Protein AF-A0A831ZYY9-F1 (afdb_monomer_lite)

Foldseek 3Di:
DDPLQVVCCVQLVEGAAPVVVVCQVVCLVQADLALAVDPGLQRFFHHSNNFRVVQVVLCVVPVPPDSQKTFGGWLAWDADPVVRDIWTKTWIARRPQRWIWIAIPVGDIDTDGRHVVLVSLQSNLLSLDVVQDLWKKFKWKDLDPQLVVVLVVVVVVCCVVVQWPWQAKWKWAQALLRAIDTDQPDDDPPPSCNNHPVVVLLVVLLVPPPVNVVVRDDPDDPPPPDDDPQCVVVSDHSSSSVSSSVLADHSMMMMITIIHPHPLVVVLQVLLVRATAGSHISDRPVSNVSNRVSRDDPPDDVVD

Sequence (304 aa):
MSEFAKRFQQVLGVRISPCYDALLTHHNEQLSADPLAEPGWIPGVGNADFAIGTTQTFREMFPQFSRHWLIIGMEGKRTIEKINEQIDIYVALDVRDESIHLVDSLGKAWKEADHFRDWLAHKLARALWERTHDSHLFVIGDKTEAVIRTLREQLVAWHRQEVVDIEGMLILHRDDQGRLSLQHAQYSGLKETAVGSIAGLLVGSLLFHPVLGAALGTVTGAAAAGRRFSLSHVGIDDEFVKQLACAVLPGMWALVVVLRHAKVKDMVETLRKIGGTVLVTSLSKRGEERLRAALASPGSDPRG

Secondary structure (DSSP, 8-state):
--HHHHHHHHHHS-PPPHHHHHHHHHHGGGSBSSTTTS--SSTTBB-HHHHHHHHHHHHHH-TTS-TTEEEEEEEEEEEETTTTEEEEEEEEEETTT--EEEEETTS-EEEEES-HHHHHHHHHHHHHHHHH-SSEEEEEEES-HHHHHHHHHHHHHHHHTTSSEEEEEEEEEE-TT--EEEE----SSS-TT-S-HHHHHHHHHHHH-HHHHHHTT----TT-TT----GGGGT--HHHHHHHHHHS-TTEEEEEEEEES--HHHHHHHHTTT--EEEEE-S-HHHHHHHHHHH--TT--TT-

InterPro domains:
  IPR009200 Protein of unknown function DUF1269, membrane associated [PF06897] (195-295)

Structure (mmCIF, N/CA/C/O backbone):
data_AF-A0A831ZYY9-F1
#
_entry.id   AF-A0A831ZYY9-F1
#
loop_
_atom_site.group_PDB
_atom_site.id
_atom_site.type_symbol
_atom_site.label_atom_id
_atom_site.label_alt_id
_atom_site.label_comp_id
_atom_site.label_asym_id
_atom_site.label_entity_id
_atom_site.label_seq_id
_atom_site.pdbx_PDB_ins_code
_atom_site.Cartn_x
_atom_site.Cartn_y
_atom_site.Cartn_z
_atom_site.occupancy
_atom_site.B_iso_or_equiv
_atom_site.auth_seq_id
_atom_site.auth_comp_id
_atom_site.auth_asym_id
_atom_site.auth_atom_id
_atom_site.pdbx_PDB_model_num
ATOM 1 N N . MET A 1 1 ? 3.214 9.732 -28.201 1.00 61.41 1 MET A N 1
ATOM 2 C CA . MET A 1 1 ? 4.135 9.077 -27.248 1.00 61.41 1 MET A CA 1
ATOM 3 C C . MET A 1 1 ? 4.928 10.166 -26.558 1.00 61.41 1 MET A C 1
ATOM 5 O O . MET A 1 1 ? 5.501 10.990 -27.274 1.00 61.41 1 MET A O 1
ATOM 9 N N . SER A 1 2 ? 4.899 10.194 -25.226 1.00 81.69 2 SER A N 1
ATOM 10 C CA . SER A 1 2 ? 5.680 11.118 -24.396 1.00 81.69 2 SER A CA 1
ATOM 11 C C . SER A 1 2 ? 7.192 10.937 -24.616 1.00 81.69 2 SER A C 1
ATOM 13 O O . SER A 1 2 ? 7.632 10.000 -25.294 1.00 81.69 2 SER A O 1
ATOM 15 N N . GLU A 1 3 ? 7.999 11.828 -24.041 1.00 92.88 3 GLU A N 1
ATOM 16 C CA . GLU A 1 3 ? 9.456 11.666 -24.013 1.00 92.88 3 GLU A CA 1
ATOM 17 C C . GLU A 1 3 ? 9.868 10.393 -23.255 1.00 92.88 3 GLU A C 1
ATOM 19 O O . GLU A 1 3 ? 10.656 9.598 -23.771 1.00 92.88 3 GLU A O 1
ATOM 24 N N . PHE A 1 4 ? 9.261 10.133 -22.093 1.00 90.19 4 PHE A N 1
ATOM 25 C CA . PHE A 1 4 ? 9.542 8.942 -21.293 1.00 90.19 4 PHE A CA 1
ATOM 26 C C . PHE A 1 4 ? 9.196 7.654 -22.043 1.00 90.19 4 PHE A C 1
ATOM 28 O O . PHE A 1 4 ? 10.033 6.758 -22.136 1.00 90.19 4 PHE A O 1
ATOM 35 N N . ALA A 1 5 ? 8.028 7.573 -22.683 1.00 89.19 5 ALA A N 1
ATOM 36 C CA . ALA A 1 5 ? 7.647 6.402 -23.469 1.00 89.19 5 ALA A CA 1
ATOM 37 C C . ALA A 1 5 ? 8.636 6.117 -24.612 1.00 89.19 5 ALA A C 1
ATOM 39 O O . ALA A 1 5 ? 8.936 4.956 -24.897 1.00 89.19 5 ALA A O 1
ATOM 40 N N . LYS A 1 6 ? 9.179 7.162 -25.256 1.00 96.19 6 LYS A N 1
ATOM 41 C CA . LYS A 1 6 ? 10.245 7.008 -26.261 1.00 96.19 6 LYS A CA 1
ATOM 42 C C . LYS A 1 6 ? 11.533 6.497 -25.623 1.00 96.19 6 LYS A C 1
ATOM 44 O O . LYS A 1 6 ? 12.120 5.554 -26.146 1.00 96.19 6 LYS A O 1
ATOM 49 N N . ARG A 1 7 ? 11.939 7.072 -24.489 1.00 96.62 7 ARG A N 1
ATOM 50 C CA . ARG A 1 7 ? 13.163 6.698 -23.774 1.00 96.62 7 ARG A CA 1
ATOM 51 C C . ARG A 1 7 ? 13.136 5.239 -23.308 1.00 96.62 7 ARG A C 1
ATOM 53 O O . ARG A 1 7 ? 14.073 4.499 -23.593 1.00 96.62 7 ARG A O 1
ATOM 60 N N . PHE A 1 8 ? 12.049 4.784 -22.684 1.00 96.50 8 PHE A N 1
ATOM 61 C CA . PHE A 1 8 ? 11.883 3.380 -22.278 1.00 96.50 8 PHE A CA 1
ATOM 62 C C . PHE A 1 8 ? 11.897 2.426 -23.481 1.00 96.50 8 PHE A C 1
ATOM 64 O O . PHE A 1 8 ? 12.545 1.378 -23.437 1.00 96.50 8 PHE A O 1
ATOM 71 N N . GLN A 1 9 ? 11.254 2.803 -24.590 1.00 95.44 9 GLN A N 1
ATOM 72 C CA . GLN A 1 9 ? 11.267 1.998 -25.810 1.00 95.44 9 GLN A CA 1
ATOM 73 C C . GLN A 1 9 ? 12.666 1.910 -26.436 1.00 95.44 9 GLN A C 1
ATOM 75 O O . GLN A 1 9 ? 13.029 0.850 -26.943 1.00 95.44 9 GLN A O 1
ATOM 80 N N . GLN A 1 10 ? 13.434 3.001 -26.418 1.00 96.50 10 GLN A N 1
ATOM 81 C CA . GLN A 1 10 ? 14.787 3.059 -26.977 1.00 96.50 10 GLN A CA 1
ATOM 82 C C . GLN A 1 10 ? 15.803 2.298 -26.124 1.00 96.50 10 GLN A C 1
ATOM 84 O O . GLN A 1 10 ? 16.619 1.565 -26.672 1.00 96.50 10 GLN A O 1
ATOM 89 N N . VAL A 1 11 ? 15.750 2.459 -24.799 1.00 96.44 11 VAL A N 1
ATOM 90 C CA . VAL A 1 11 ? 16.761 1.900 -23.888 1.00 96.44 11 VAL A CA 1
ATOM 91 C C . VAL A 1 11 ? 16.429 0.468 -23.476 1.00 96.44 11 VAL A C 1
ATOM 93 O O . VAL A 1 11 ? 17.300 -0.396 -23.478 1.00 96.44 11 VAL A O 1
ATOM 96 N N . LEU A 1 12 ? 15.168 0.193 -23.133 1.00 95.62 12 LEU A N 1
ATOM 97 C CA . LEU A 1 12 ? 14.750 -1.104 -22.593 1.00 95.62 12 LEU A CA 1
ATOM 98 C C . LEU A 1 12 ? 14.007 -1.980 -23.602 1.00 95.62 12 LEU A C 1
ATOM 100 O O . LEU A 1 12 ? 13.724 -3.140 -23.291 1.00 95.62 12 LEU A O 1
ATOM 104 N N . GLY A 1 13 ? 13.644 -1.442 -24.769 1.00 94.94 13 GLY A N 1
ATOM 105 C CA . GLY A 1 13 ? 12.826 -2.148 -25.755 1.00 94.94 13 GLY A CA 1
ATOM 106 C C . GLY A 1 13 ? 11.361 -2.325 -25.339 1.00 94.94 13 GLY A C 1
ATOM 107 O O . GLY A 1 13 ? 10.654 -3.114 -25.962 1.00 94.94 13 GLY A O 1
ATOM 108 N N . VAL A 1 14 ? 10.897 -1.620 -24.301 1.00 93.31 14 VAL A N 1
ATOM 109 C CA . VAL A 1 14 ? 9.572 -1.813 -23.689 1.00 93.31 14 VAL A CA 1
ATOM 110 C C . VAL A 1 14 ? 8.682 -0.594 -23.901 1.00 93.31 14 VAL A C 1
ATOM 112 O O . VAL A 1 14 ? 9.117 0.543 -23.728 1.00 93.31 14 VAL A O 1
ATOM 115 N N . ARG A 1 15 ? 7.404 -0.837 -24.214 1.00 92.69 15 ARG A N 1
ATOM 116 C CA . ARG A 1 15 ? 6.354 0.185 -24.135 1.00 92.69 15 ARG A CA 1
ATOM 117 C C . ARG A 1 15 ? 5.788 0.209 -22.725 1.00 92.69 15 ARG A C 1
ATOM 119 O O . ARG A 1 15 ? 5.248 -0.794 -22.272 1.00 92.69 15 ARG A O 1
ATOM 126 N N . ILE A 1 16 ? 5.923 1.345 -22.055 1.00 87.69 16 ILE A N 1
ATOM 127 C CA . ILE A 1 16 ? 5.304 1.579 -20.749 1.00 87.69 16 ILE A CA 1
ATOM 128 C C . ILE A 1 16 ? 3.791 1.749 -20.883 1.00 87.69 16 ILE A C 1
ATOM 130 O O . ILE A 1 16 ? 3.297 2.168 -21.935 1.00 87.69 16 ILE A O 1
ATOM 134 N N . SER A 1 17 ? 3.061 1.418 -19.819 1.00 79.69 17 SER A N 1
ATOM 135 C CA . SER A 1 17 ? 1.611 1.584 -19.789 1.00 79.69 17 SER A CA 1
ATOM 136 C C . SER A 1 17 ? 1.218 3.069 -19.762 1.00 79.69 17 SER A C 1
ATOM 138 O O . SER A 1 17 ? 1.997 3.900 -19.283 1.00 79.69 17 SER A O 1
ATOM 140 N N . PRO A 1 18 ? 0.009 3.436 -20.230 1.00 75.06 18 PRO A N 1
ATOM 141 C CA . PRO A 1 18 ? -0.458 4.821 -20.179 1.00 75.06 18 PRO A CA 1
ATOM 142 C C . PRO A 1 18 ? -0.482 5.408 -18.761 1.00 75.06 18 PRO A C 1
ATOM 144 O O . PRO A 1 18 ? -0.163 6.581 -18.586 1.00 75.06 18 PRO A O 1
ATOM 147 N N . CYS A 1 19 ? -0.828 4.610 -17.743 1.00 67.75 19 CYS A N 1
ATOM 148 C CA . CYS A 1 19 ? -0.852 5.071 -16.354 1.00 67.75 19 CYS A CA 1
ATOM 149 C C . CYS A 1 19 ? 0.554 5.353 -15.815 1.00 67.75 19 CYS A C 1
ATOM 151 O O . CYS A 1 19 ? 0.759 6.376 -15.161 1.00 67.75 19 CYS A O 1
ATOM 153 N N . TYR A 1 20 ? 1.530 4.491 -16.107 1.00 80.56 20 TYR A N 1
ATOM 154 C CA . TYR A 1 20 ? 2.911 4.724 -15.687 1.00 80.56 20 TYR A CA 1
ATOM 155 C C . TYR A 1 20 ? 3.558 5.883 -16.459 1.00 80.56 20 TYR A C 1
ATOM 157 O O . TYR A 1 20 ? 4.251 6.710 -15.870 1.00 80.56 20 TYR A O 1
ATOM 165 N N . ASP A 1 21 ? 3.255 6.013 -17.754 1.00 78.12 21 ASP A N 1
ATOM 166 C CA . ASP A 1 21 ? 3.681 7.156 -18.568 1.00 78.12 21 ASP A CA 1
ATOM 167 C C . ASP A 1 21 ? 3.138 8.487 -18.030 1.00 78.12 21 ASP A C 1
ATOM 169 O O . ASP A 1 21 ? 3.872 9.472 -17.930 1.00 78.12 21 ASP A O 1
ATOM 173 N N . ALA A 1 22 ? 1.863 8.514 -17.632 1.00 65.06 22 ALA A N 1
ATOM 174 C CA . ALA A 1 22 ? 1.246 9.692 -17.035 1.00 65.06 22 ALA A CA 1
ATOM 175 C C . ALA A 1 22 ? 1.913 10.075 -15.704 1.00 65.06 22 ALA A C 1
ATOM 177 O O . ALA A 1 22 ? 2.202 11.254 -15.495 1.00 65.06 22 ALA A O 1
ATOM 178 N N . LEU A 1 23 ? 2.211 9.098 -14.834 1.00 73.81 23 LEU A N 1
ATOM 179 C CA . LEU A 1 23 ? 2.932 9.345 -13.581 1.00 73.81 23 LEU A CA 1
ATOM 180 C C . LEU A 1 23 ? 4.278 10.030 -13.845 1.00 73.81 23 LEU A C 1
ATOM 182 O O . LEU A 1 23 ? 4.555 11.078 -13.266 1.00 73.81 23 LEU A O 1
ATOM 186 N N . LEU A 1 24 ? 5.096 9.471 -14.739 1.00 76.69 24 LEU A N 1
ATOM 187 C CA . LEU A 1 24 ? 6.407 10.038 -15.058 1.00 76.69 24 LEU A CA 1
ATOM 188 C C . LEU A 1 24 ? 6.279 11.417 -15.714 1.00 76.69 24 LEU A C 1
ATOM 190 O O . LEU A 1 24 ? 6.927 12.367 -15.287 1.00 76.69 24 LEU A O 1
ATOM 194 N N . THR A 1 25 ? 5.390 11.562 -16.696 1.00 72.25 25 THR A N 1
ATOM 195 C CA . THR A 1 25 ? 5.193 12.829 -17.416 1.00 72.25 25 THR A CA 1
ATOM 196 C C . THR A 1 25 ? 4.844 13.986 -16.479 1.00 72.25 25 THR A C 1
ATOM 198 O O . THR A 1 25 ? 5.293 15.107 -16.707 1.00 72.25 25 THR A O 1
ATOM 201 N N . HIS A 1 26 ? 4.067 13.732 -15.425 1.00 66.06 26 HIS A N 1
ATOM 202 C CA . HIS A 1 26 ? 3.626 14.783 -14.510 1.00 66.06 26 HIS A CA 1
ATOM 203 C C . HIS A 1 26 ? 4.486 14.931 -13.251 1.00 66.06 26 HIS A C 1
ATOM 205 O O . HIS A 1 26 ? 4.498 16.013 -12.666 1.00 66.06 26 HIS A O 1
ATOM 211 N N . HIS A 1 27 ? 5.192 13.878 -12.828 1.00 72.44 27 HIS A N 1
ATOM 212 C CA . HIS A 1 27 ? 5.783 13.827 -11.487 1.00 72.44 27 HIS A CA 1
ATOM 213 C C . HIS A 1 27 ? 7.221 13.307 -11.428 1.00 72.44 27 HIS A C 1
ATOM 215 O O . HIS A 1 27 ? 7.759 13.198 -10.332 1.00 72.44 27 HIS A O 1
ATOM 221 N N . ASN A 1 28 ? 7.879 13.019 -12.556 1.00 79.62 28 ASN A N 1
ATOM 222 C CA . ASN A 1 28 ? 9.233 12.450 -12.560 1.00 79.62 28 ASN A CA 1
ATOM 223 C C . ASN A 1 28 ? 10.251 13.241 -11.718 1.00 79.62 28 ASN A C 1
ATOM 225 O O . ASN A 1 28 ? 11.030 12.632 -10.996 1.00 79.62 28 ASN A O 1
ATOM 229 N N . GLU A 1 29 ? 10.227 14.576 -11.771 1.00 77.31 29 GLU A N 1
ATOM 230 C CA . GLU A 1 29 ? 11.138 15.441 -10.994 1.00 77.31 29 GLU A CA 1
ATOM 231 C C . GLU A 1 29 ? 10.893 15.387 -9.479 1.00 77.31 29 GLU A C 1
ATOM 233 O O . GLU A 1 29 ? 11.762 15.740 -8.690 1.00 77.31 29 GLU A O 1
ATOM 238 N N . GLN A 1 30 ? 9.701 14.954 -9.068 1.00 73.62 30 GLN A N 1
ATOM 239 C CA . GLN A 1 30 ? 9.310 14.806 -7.668 1.00 73.62 30 GLN A CA 1
ATOM 240 C C . GLN A 1 30 ? 9.576 13.383 -7.155 1.00 73.62 30 GLN A C 1
ATOM 242 O O . GLN A 1 30 ? 9.431 13.126 -5.962 1.00 73.62 30 GLN A O 1
ATOM 247 N N . LEU A 1 31 ? 9.933 12.446 -8.038 1.00 75.69 31 LEU A N 1
ATOM 248 C CA . LEU A 1 31 ? 10.306 11.077 -7.693 1.00 75.69 31 LEU A CA 1
ATOM 249 C C . LEU A 1 31 ? 11.823 10.974 -7.506 1.00 75.69 31 LEU A C 1
ATOM 251 O O . LEU A 1 31 ? 12.594 11.733 -8.090 1.00 75.69 31 LEU A O 1
ATOM 255 N N . SER A 1 32 ? 12.255 10.013 -6.693 1.00 81.88 32 SER A N 1
ATOM 256 C CA . SER A 1 32 ? 13.666 9.886 -6.326 1.00 81.88 32 SER A CA 1
ATOM 257 C C . SER A 1 32 ? 14.458 9.041 -7.323 1.00 81.88 32 SER A C 1
ATOM 259 O O . SER A 1 32 ? 13.951 8.050 -7.850 1.00 81.88 32 SER A O 1
ATOM 261 N N . ALA A 1 33 ? 15.718 9.410 -7.555 1.00 88.38 33 ALA A N 1
ATOM 262 C CA . ALA A 1 33 ? 16.685 8.561 -8.253 1.00 88.38 33 ALA A CA 1
ATOM 263 C C . ALA A 1 33 ? 17.255 7.456 -7.340 1.00 88.38 33 ALA A C 1
ATOM 265 O O . ALA A 1 33 ? 17.736 6.442 -7.839 1.00 88.38 33 ALA A O 1
ATOM 266 N N . ASP A 1 34 ? 17.160 7.629 -6.017 1.00 83.69 34 ASP A N 1
ATOM 267 C CA . ASP A 1 34 ? 17.486 6.626 -5.000 1.00 83.69 34 ASP A CA 1
ATOM 268 C C . ASP A 1 34 ? 16.385 6.594 -3.921 1.00 83.69 34 ASP A C 1
ATOM 270 O O . ASP A 1 34 ? 16.512 7.219 -2.8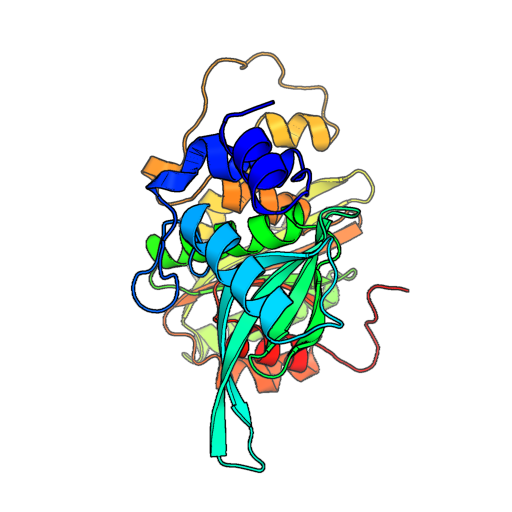63 1.00 83.69 34 ASP A O 1
ATOM 274 N N . PRO A 1 35 ? 15.273 5.875 -4.170 1.00 77.12 35 PRO A N 1
ATOM 275 C CA . PRO A 1 35 ? 14.134 5.831 -3.252 1.00 77.12 35 PRO A CA 1
ATOM 276 C C . PRO A 1 35 ? 14.414 5.278 -1.847 1.00 77.12 35 PRO A C 1
ATOM 278 O O . PRO A 1 35 ? 13.529 5.375 -0.996 1.00 77.12 35 PRO A O 1
ATOM 281 N N . LEU A 1 36 ? 15.579 4.661 -1.598 1.00 71.25 36 LEU A N 1
ATOM 282 C CA . LEU A 1 36 ? 15.957 4.160 -0.271 1.00 71.25 36 LEU A CA 1
ATOM 283 C C . LEU A 1 36 ? 16.694 5.218 0.550 1.00 71.25 36 LEU A C 1
ATOM 285 O O . LEU A 1 36 ? 16.459 5.307 1.755 1.00 71.25 36 LEU A O 1
ATOM 289 N N . ALA A 1 37 ? 17.596 5.978 -0.075 1.00 71.56 37 ALA A N 1
ATOM 290 C CA . ALA A 1 37 ? 18.356 7.021 0.609 1.00 71.56 37 ALA A CA 1
ATOM 291 C C . ALA A 1 37 ? 17.584 8.345 0.679 1.00 71.56 37 ALA A C 1
ATOM 293 O O . ALA A 1 37 ? 17.622 9.036 1.698 1.00 71.56 37 ALA A O 1
ATOM 294 N N . GLU A 1 38 ? 16.857 8.678 -0.387 1.00 72.00 38 GLU A N 1
ATOM 295 C CA . GLU A 1 38 ? 16.175 9.955 -0.558 1.00 72.00 38 GLU A CA 1
ATOM 296 C C . GLU A 1 38 ? 14.695 9.705 -0.885 1.00 72.00 38 GLU A C 1
ATOM 298 O O . GLU A 1 38 ? 14.368 9.269 -1.991 1.00 72.00 38 GLU A O 1
ATOM 303 N N . PRO A 1 39 ? 13.761 9.941 0.052 1.00 64.50 39 PRO A N 1
ATOM 304 C CA . PRO A 1 39 ? 12.349 9.705 -0.212 1.00 64.50 39 PRO A CA 1
ATOM 305 C C . PRO A 1 39 ? 11.806 10.730 -1.219 1.00 64.50 39 PRO A C 1
ATOM 307 O O . PRO A 1 39 ? 11.858 11.937 -0.988 1.00 64.50 39 PRO A O 1
ATOM 310 N N . GLY A 1 40 ? 11.258 10.238 -2.334 1.00 62.59 40 GLY A N 1
ATOM 311 C CA . GLY A 1 40 ? 10.507 11.050 -3.296 1.00 62.59 40 GLY A CA 1
ATOM 312 C C . GLY A 1 40 ? 9.083 11.361 -2.820 1.00 62.59 40 GLY A C 1
ATOM 313 O O . GLY A 1 40 ? 8.644 10.894 -1.770 1.00 62.59 40 GLY A O 1
ATOM 314 N N . TRP A 1 41 ? 8.326 12.112 -3.626 1.00 55.16 41 TRP A N 1
ATOM 315 C CA . TRP A 1 41 ? 6.926 12.471 -3.359 1.00 55.16 41 TRP A CA 1
ATOM 316 C C . TRP A 1 41 ? 6.046 11.254 -3.066 1.00 55.16 41 TRP A C 1
ATOM 318 O O . TRP A 1 41 ? 5.193 11.313 -2.181 1.00 55.16 41 TRP A O 1
ATOM 328 N N . ILE A 1 42 ? 6.297 10.148 -3.769 1.00 65.06 42 ILE A N 1
ATOM 329 C CA . ILE A 1 42 ? 5.720 8.843 -3.460 1.00 65.06 42 ILE A CA 1
ATOM 330 C C . ILE A 1 42 ? 6.837 7.986 -2.852 1.00 65.06 42 ILE A C 1
ATOM 332 O O . ILE A 1 42 ? 7.736 7.561 -3.585 1.00 65.06 42 ILE A O 1
ATOM 336 N N . PRO A 1 43 ? 6.817 7.730 -1.532 1.00 68.31 43 PRO A N 1
ATOM 337 C CA . PRO A 1 43 ? 7.855 6.962 -0.860 1.00 68.31 43 PRO A CA 1
ATOM 338 C C . PRO A 1 43 ? 8.082 5.605 -1.526 1.00 68.31 43 PRO A C 1
ATOM 340 O O . PRO A 1 43 ? 7.138 4.850 -1.775 1.00 68.31 43 PRO A O 1
ATOM 343 N N . GLY A 1 44 ? 9.347 5.303 -1.814 1.00 80.25 44 GLY A N 1
ATOM 344 C CA . GLY A 1 44 ? 9.749 4.058 -2.460 1.00 80.25 44 GLY A CA 1
ATOM 345 C C . GLY A 1 44 ? 9.533 4.008 -3.976 1.00 80.25 44 GLY A C 1
ATOM 346 O O . GLY A 1 44 ? 10.037 3.086 -4.598 1.00 80.25 44 GLY A O 1
ATOM 347 N N . VAL A 1 45 ? 8.852 4.964 -4.616 1.00 85.62 45 VAL A N 1
ATOM 348 C CA . VAL A 1 45 ? 8.736 4.995 -6.088 1.00 85.62 45 VAL A CA 1
ATOM 349 C C . VAL A 1 45 ? 9.893 5.787 -6.687 1.00 85.62 45 VAL A C 1
ATOM 351 O O . VAL A 1 45 ? 10.182 6.911 -6.270 1.00 85.62 45 VAL A O 1
ATOM 354 N N . GLY A 1 46 ? 10.550 5.188 -7.677 1.00 88.81 46 GLY A N 1
ATOM 355 C CA . GLY A 1 46 ? 11.667 5.792 -8.386 1.00 88.81 46 GLY A CA 1
ATOM 356 C C . GLY A 1 46 ? 11.244 6.608 -9.598 1.00 88.81 46 GLY A C 1
ATOM 357 O O . GLY A 1 46 ? 10.196 6.375 -10.205 1.00 88.81 46 GLY A O 1
ATOM 358 N N . ASN A 1 47 ? 12.092 7.564 -9.961 1.00 90.94 47 ASN A N 1
ATOM 359 C CA . ASN A 1 47 ? 11.978 8.300 -11.210 1.00 90.94 47 ASN A CA 1
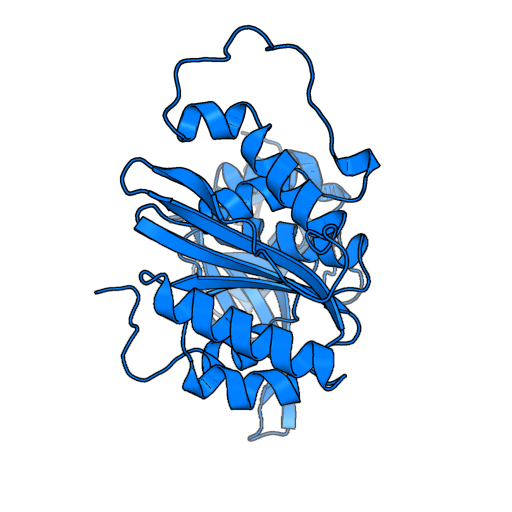ATOM 360 C C . ASN A 1 47 ? 12.390 7.426 -12.416 1.00 90.94 47 ASN A C 1
ATOM 362 O O . ASN A 1 47 ? 12.754 6.255 -12.282 1.00 90.94 47 ASN A O 1
ATOM 366 N N . ALA A 1 48 ? 12.333 7.991 -13.620 1.00 95.75 48 ALA A N 1
ATOM 367 C CA . ALA A 1 48 ? 12.678 7.289 -14.851 1.00 95.75 48 ALA A CA 1
ATOM 368 C C . ALA A 1 48 ? 14.145 6.824 -14.896 1.00 95.75 48 ALA A C 1
ATOM 370 O O . ALA A 1 48 ? 14.418 5.777 -15.479 1.00 95.75 48 ALA A O 1
ATOM 371 N N . ASP A 1 49 ? 15.079 7.569 -14.293 1.00 96.25 49 ASP A N 1
ATOM 372 C CA . ASP A 1 49 ? 16.499 7.198 -14.262 1.00 96.25 49 ASP A CA 1
ATOM 373 C C . ASP A 1 49 ? 16.719 5.956 -13.405 1.00 96.25 49 ASP A C 1
ATOM 375 O O . ASP A 1 49 ? 17.329 4.992 -13.873 1.00 96.25 49 ASP A O 1
ATOM 379 N N . PHE A 1 50 ? 16.138 5.948 -12.200 1.00 96.19 50 PHE A N 1
ATOM 380 C CA . PHE A 1 50 ? 16.093 4.771 -11.340 1.00 96.19 50 PHE A CA 1
ATOM 381 C C . PHE A 1 50 ? 15.476 3.591 -12.091 1.00 96.19 50 PHE A C 1
ATOM 383 O O . PHE A 1 50 ? 16.089 2.533 -12.222 1.00 96.19 50 PHE A O 1
ATOM 390 N N . ALA A 1 51 ? 14.277 3.784 -12.644 1.00 97.06 51 ALA A N 1
ATOM 391 C CA . ALA A 1 51 ? 13.531 2.685 -13.229 1.00 97.06 51 ALA A CA 1
ATOM 392 C C . ALA A 1 51 ? 14.253 2.057 -14.426 1.00 97.06 51 ALA A C 1
ATOM 394 O O . ALA A 1 51 ? 14.301 0.833 -14.559 1.00 97.06 51 ALA A O 1
ATOM 395 N N . ILE A 1 52 ? 14.863 2.878 -15.283 1.00 97.38 52 ILE A N 1
ATOM 396 C CA . ILE A 1 52 ? 15.651 2.395 -16.416 1.00 97.38 52 ILE A CA 1
ATOM 397 C C . ILE A 1 52 ? 16.915 1.689 -15.930 1.00 97.38 52 ILE A C 1
ATOM 399 O O . ILE A 1 52 ? 17.118 0.526 -16.283 1.00 97.38 52 ILE A O 1
ATOM 403 N N . GLY A 1 53 ? 17.726 2.363 -15.112 1.00 96.56 53 GLY A N 1
ATOM 404 C CA . GLY A 1 53 ? 19.017 1.845 -14.667 1.00 96.56 53 GLY A CA 1
ATOM 405 C C . GLY A 1 53 ? 18.871 0.536 -13.901 1.00 96.56 53 GLY A C 1
ATOM 406 O O . GLY A 1 53 ? 19.463 -0.474 -14.274 1.00 96.56 53 GLY A O 1
ATOM 407 N N . THR A 1 54 ? 17.999 0.503 -12.893 1.00 96.12 54 THR A N 1
ATOM 408 C CA . THR A 1 54 ? 17.791 -0.695 -12.073 1.00 96.12 54 THR A CA 1
ATOM 409 C C . THR A 1 54 ? 17.185 -1.840 -12.880 1.00 96.12 54 THR A C 1
ATOM 411 O O . THR A 1 54 ? 17.570 -2.992 -12.685 1.00 96.12 54 THR A O 1
ATOM 414 N N . THR A 1 55 ? 16.292 -1.562 -13.838 1.00 97.31 55 THR A N 1
ATOM 415 C CA . THR A 1 55 ? 15.768 -2.614 -14.725 1.00 97.31 55 THR A CA 1
ATOM 416 C C . THR A 1 55 ? 16.870 -3.237 -15.584 1.00 97.31 55 THR A C 1
ATOM 418 O O . THR A 1 55 ? 16.858 -4.453 -15.786 1.00 97.31 55 THR A O 1
ATOM 421 N N . GLN A 1 56 ? 17.820 -2.444 -16.091 1.00 96.19 56 GLN A N 1
ATOM 422 C CA . GLN A 1 56 ? 18.967 -2.977 -16.837 1.00 96.19 56 GLN A CA 1
ATOM 423 C C . GLN A 1 56 ? 19.811 -3.882 -15.944 1.00 96.19 56 GLN A C 1
ATOM 425 O O . GLN A 1 56 ? 20.021 -5.041 -16.299 1.00 96.19 56 GLN A O 1
ATOM 430 N N . THR A 1 57 ? 20.172 -3.408 -14.749 1.00 95.00 57 THR A N 1
ATOM 431 C CA . THR A 1 57 ? 20.940 -4.198 -13.781 1.00 95.00 57 THR A CA 1
ATOM 432 C C . THR A 1 57 ? 20.244 -5.521 -13.457 1.00 95.00 57 THR A C 1
ATOM 434 O O . THR A 1 57 ? 20.873 -6.575 -13.476 1.00 95.00 57 THR A O 1
ATOM 437 N N . PHE A 1 58 ? 18.927 -5.514 -13.223 1.00 95.38 58 PHE A N 1
ATOM 438 C CA . PHE A 1 58 ? 18.172 -6.743 -12.952 1.00 95.38 58 PHE A CA 1
ATOM 439 C C . PHE A 1 58 ? 18.190 -7.728 -14.123 1.00 95.38 58 PHE A C 1
ATOM 441 O O . PHE A 1 58 ? 18.317 -8.930 -13.906 1.00 95.38 58 PHE A O 1
ATOM 448 N N . ARG A 1 59 ? 18.089 -7.243 -15.363 1.00 94.75 59 ARG A N 1
ATOM 449 C CA . ARG A 1 59 ? 18.141 -8.098 -16.560 1.00 94.75 59 ARG A CA 1
ATOM 450 C C . ARG A 1 59 ? 19.527 -8.691 -16.800 1.00 94.75 59 ARG A C 1
ATOM 452 O O . ARG A 1 59 ? 19.618 -9.792 -17.332 1.00 94.75 59 ARG A O 1
ATOM 459 N N . GLU A 1 60 ? 20.579 -7.973 -16.420 1.00 94.62 60 GLU A N 1
ATOM 460 C CA . GLU A 1 60 ? 21.959 -8.462 -16.481 1.00 94.62 60 GLU A CA 1
ATOM 461 C C . GLU A 1 60 ? 22.230 -9.512 -15.398 1.00 94.62 60 GLU A C 1
ATOM 463 O O . GLU A 1 60 ? 22.805 -10.560 -15.686 1.00 94.62 60 GLU A O 1
ATOM 468 N N . MET A 1 61 ? 21.777 -9.261 -14.165 1.00 94.69 61 MET A N 1
ATOM 469 C CA . MET A 1 61 ? 21.988 -10.166 -13.030 1.00 94.69 61 MET A CA 1
ATOM 470 C C . MET A 1 61 ? 21.128 -11.433 -13.100 1.00 94.69 61 MET A C 1
ATOM 472 O O . MET A 1 61 ? 21.571 -12.502 -12.682 1.00 94.69 61 MET A O 1
ATOM 476 N N . PHE A 1 62 ? 19.902 -11.333 -13.619 1.00 94.50 62 PHE A N 1
ATOM 477 C CA . PHE A 1 62 ? 18.924 -12.419 -13.617 1.00 94.50 62 PHE A CA 1
ATOM 478 C C . PHE A 1 62 ? 18.422 -12.694 -15.042 1.00 94.50 62 PHE A C 1
ATOM 480 O O . PHE A 1 62 ? 17.437 -12.094 -15.475 1.00 94.50 62 PHE A O 1
ATOM 487 N N . PRO A 1 63 ? 19.032 -13.643 -15.778 1.00 89.12 63 PRO A N 1
ATOM 488 C CA . PRO A 1 63 ? 18.640 -13.962 -17.155 1.00 89.12 63 PRO A CA 1
ATOM 489 C C . PRO A 1 63 ? 17.168 -14.374 -17.320 1.00 89.12 63 PRO A C 1
ATOM 491 O O . PRO A 1 63 ? 16.586 -14.202 -18.391 1.00 89.12 63 PRO A O 1
ATOM 494 N N . GLN A 1 64 ? 16.559 -14.918 -16.263 1.00 89.31 64 GLN A N 1
ATOM 495 C CA . GLN A 1 64 ? 15.146 -15.295 -16.198 1.00 89.31 64 GLN A CA 1
ATOM 496 C C . GLN A 1 64 ? 14.196 -14.123 -15.903 1.00 89.31 64 GLN A C 1
ATOM 498 O O . GLN A 1 64 ? 12.978 -14.308 -15.924 1.00 89.31 64 GLN A O 1
ATOM 503 N N . PHE A 1 65 ? 14.717 -12.932 -15.598 1.00 93.00 65 PHE A N 1
ATOM 504 C CA . PHE A 1 65 ? 13.896 -11.762 -15.316 1.00 93.00 65 PHE A CA 1
ATOM 505 C C . PHE A 1 65 ? 13.093 -11.366 -16.556 1.00 93.00 65 PHE A C 1
ATOM 507 O O . PHE A 1 65 ? 13.614 -11.265 -17.670 1.00 93.00 65 PHE A O 1
ATOM 514 N N . SER A 1 66 ? 11.792 -11.153 -16.370 1.00 92.12 66 SER A N 1
ATOM 515 C CA . SER A 1 66 ? 10.882 -10.889 -17.481 1.00 92.12 66 SER A CA 1
ATOM 516 C C . SER A 1 66 ? 11.279 -9.617 -18.232 1.00 92.12 66 SER A C 1
ATOM 518 O O . SER A 1 66 ? 11.415 -8.537 -17.658 1.00 92.12 66 SER A O 1
ATOM 520 N N . ARG A 1 67 ? 11.364 -9.712 -19.564 1.00 92.31 67 ARG A N 1
ATOM 521 C CA . ARG A 1 67 ? 11.590 -8.550 -20.444 1.00 92.31 67 ARG A CA 1
ATOM 522 C C . ARG A 1 67 ? 10.453 -7.525 -20.404 1.00 92.31 67 ARG A C 1
ATOM 524 O O . ARG A 1 67 ? 10.637 -6.409 -20.875 1.00 92.31 67 ARG A O 1
ATOM 531 N N . HIS A 1 68 ? 9.296 -7.897 -19.866 1.00 94.19 68 HIS A N 1
ATOM 532 C CA . HIS A 1 68 ? 8.136 -7.015 -19.721 1.00 94.19 68 HIS A CA 1
ATOM 533 C C . HIS A 1 68 ? 8.052 -6.377 -18.335 1.00 94.19 68 HIS A C 1
ATOM 535 O O . HIS A 1 68 ? 7.153 -5.581 -18.086 1.00 94.19 68 HIS A O 1
ATOM 541 N N . TRP A 1 69 ? 8.961 -6.735 -17.427 1.00 96.50 69 TRP A N 1
ATOM 542 C CA . TRP A 1 69 ? 9.004 -6.147 -16.102 1.00 96.50 69 TRP A CA 1
ATOM 543 C C . TRP A 1 69 ? 9.934 -4.943 -16.088 1.00 96.50 69 TRP A C 1
ATOM 545 O O . TRP A 1 69 ? 11.006 -4.948 -16.713 1.00 96.50 69 TRP A O 1
ATOM 555 N N . LEU A 1 70 ? 9.486 -3.921 -15.372 1.00 97.69 70 LEU A N 1
ATOM 556 C CA . LEU A 1 70 ? 10.230 -2.714 -15.055 1.00 97.69 70 LEU A CA 1
ATOM 557 C C . LEU A 1 70 ? 10.350 -2.624 -13.545 1.00 97.69 70 LEU A C 1
ATOM 559 O O . LEU A 1 70 ? 9.337 -2.683 -12.857 1.00 97.69 70 LEU A O 1
ATOM 563 N N . ILE A 1 71 ? 11.560 -2.465 -13.028 1.00 97.44 71 ILE A N 1
ATOM 564 C CA . ILE A 1 71 ? 11.751 -2.083 -11.635 1.00 97.44 71 ILE A CA 1
ATOM 565 C C . ILE A 1 71 ? 11.381 -0.606 -11.524 1.00 97.44 71 ILE A C 1
ATOM 567 O O . ILE A 1 71 ? 12.011 0.222 -12.164 1.00 97.44 71 ILE A O 1
ATOM 571 N N . ILE A 1 72 ? 10.334 -0.280 -10.769 1.00 95.06 72 ILE A N 1
ATOM 572 C CA . ILE A 1 72 ? 9.780 1.081 -10.666 1.00 95.06 72 ILE A CA 1
ATOM 573 C C . ILE A 1 72 ? 9.949 1.694 -9.273 1.00 95.06 72 ILE A C 1
ATOM 575 O O . ILE A 1 72 ? 9.585 2.846 -9.053 1.00 95.06 72 ILE A O 1
ATOM 579 N N . GLY A 1 73 ? 10.471 0.929 -8.316 1.00 93.31 73 GLY A N 1
ATOM 580 C CA . GLY A 1 73 ? 10.668 1.397 -6.952 1.00 93.31 73 GLY A CA 1
ATOM 581 C C . GLY A 1 73 ? 11.299 0.360 -6.030 1.00 93.31 73 GLY A C 1
ATOM 582 O O . GLY A 1 73 ? 11.714 -0.715 -6.466 1.00 93.31 73 GLY A O 1
ATOM 583 N N . MET A 1 74 ? 11.331 0.687 -4.742 1.00 90.44 74 MET A N 1
ATOM 584 C CA . MET A 1 74 ? 11.810 -0.133 -3.636 1.00 90.44 74 MET A CA 1
ATOM 585 C C . MET A 1 74 ? 10.794 -0.118 -2.491 1.00 90.44 74 MET A C 1
ATOM 587 O O . MET A 1 74 ? 10.274 0.927 -2.110 1.00 90.44 74 MET A O 1
ATOM 591 N N . GLU A 1 75 ? 10.510 -1.293 -1.935 1.00 83.12 75 GLU A N 1
ATOM 592 C CA . GLU A 1 75 ? 9.613 -1.459 -0.785 1.00 83.12 75 GLU A CA 1
ATOM 593 C C . GLU A 1 75 ? 10.367 -1.309 0.547 1.00 83.12 75 GLU A C 1
ATOM 595 O O . GLU A 1 75 ? 9.771 -0.961 1.566 1.00 83.12 75 GLU A O 1
ATOM 600 N N . GLY A 1 76 ? 11.678 -1.576 0.547 1.00 81.81 76 GLY A N 1
ATOM 601 C CA . GLY A 1 76 ? 12.536 -1.526 1.729 1.00 81.81 76 GLY A CA 1
ATOM 602 C C . GLY A 1 76 ? 13.437 -2.753 1.843 1.00 81.81 76 GLY A C 1
ATOM 603 O O . GLY A 1 76 ? 13.775 -3.379 0.843 1.00 81.81 76 GLY A O 1
ATOM 604 N N . LYS A 1 77 ? 13.806 -3.114 3.077 1.00 80.56 77 LYS A N 1
ATOM 605 C CA . LYS A 1 77 ? 14.696 -4.246 3.378 1.00 80.56 77 LYS A CA 1
ATOM 606 C C . LYS A 1 77 ? 13.966 -5.364 4.109 1.00 80.56 77 LYS A C 1
ATOM 608 O O . LYS A 1 77 ? 13.145 -5.110 4.992 1.00 80.56 77 LYS A O 1
ATOM 613 N N . ARG A 1 78 ? 14.315 -6.612 3.802 1.00 78.12 78 ARG A N 1
ATOM 614 C CA . ARG A 1 78 ? 13.860 -7.810 4.515 1.00 78.12 78 ARG A CA 1
ATOM 615 C C . ARG A 1 78 ? 15.053 -8.544 5.115 1.00 78.12 78 ARG A C 1
ATOM 617 O O . ARG A 1 78 ? 16.045 -8.766 4.438 1.00 78.12 78 ARG A O 1
ATOM 624 N N . THR A 1 79 ? 14.938 -8.980 6.366 1.00 78.44 79 THR A N 1
ATOM 625 C CA . THR A 1 79 ? 15.933 -9.870 6.979 1.00 78.44 79 THR A CA 1
ATOM 626 C C . THR A 1 79 ? 15.644 -11.323 6.614 1.00 78.44 79 THR A C 1
ATOM 628 O O . THR A 1 79 ? 14.523 -11.805 6.798 1.00 78.44 79 THR A O 1
ATOM 631 N N . ILE A 1 80 ? 16.655 -12.039 6.131 1.00 76.19 80 ILE A N 1
ATOM 632 C CA . ILE A 1 80 ? 16.607 -13.489 5.959 1.00 76.19 80 ILE A CA 1
ATOM 633 C C . ILE A 1 80 ? 17.091 -14.131 7.260 1.00 76.19 80 ILE A C 1
ATOM 635 O O . ILE A 1 80 ? 18.288 -14.196 7.524 1.00 76.19 80 ILE A O 1
ATOM 639 N N . GLU A 1 81 ? 16.163 -14.644 8.068 1.00 73.12 81 GLU A N 1
ATOM 640 C CA . GLU A 1 81 ? 16.455 -15.197 9.405 1.00 73.12 81 GLU A CA 1
ATOM 641 C C . GLU A 1 81 ? 17.504 -16.319 9.394 1.00 73.12 81 GLU A C 1
ATOM 643 O O . GLU A 1 81 ? 18.288 -16.440 10.327 1.00 73.12 81 GLU A O 1
ATOM 648 N N . LYS A 1 82 ? 17.563 -17.112 8.315 1.00 71.06 82 LYS A N 1
ATOM 649 C CA . LYS A 1 82 ? 18.510 -18.232 8.185 1.00 71.06 82 LYS A CA 1
ATOM 650 C C . LYS A 1 82 ? 19.977 -17.803 8.093 1.00 71.06 82 LYS A C 1
ATOM 652 O O . LYS A 1 82 ? 20.841 -18.607 8.421 1.00 71.06 82 LYS A O 1
ATOM 657 N N . ILE A 1 83 ? 20.247 -16.587 7.620 1.00 75.31 83 ILE A N 1
ATOM 658 C CA . ILE A 1 83 ? 21.610 -16.076 7.389 1.00 75.31 83 ILE A CA 1
ATOM 659 C C . ILE A 1 83 ? 21.858 -14.713 8.052 1.00 75.31 83 ILE A C 1
ATOM 661 O O . ILE A 1 83 ? 22.950 -14.172 7.951 1.00 75.31 83 ILE A O 1
ATOM 665 N N . ASN A 1 84 ? 20.857 -14.176 8.759 1.00 77.94 84 ASN A N 1
ATOM 666 C CA . ASN A 1 84 ? 20.872 -12.869 9.418 1.00 77.94 84 ASN A CA 1
ATOM 667 C C . ASN A 1 84 ? 21.334 -11.713 8.508 1.00 77.94 84 ASN A C 1
ATOM 669 O O . ASN A 1 84 ? 22.024 -10.794 8.944 1.00 77.94 84 ASN A O 1
ATOM 673 N N . GLU A 1 85 ? 20.937 -11.761 7.238 1.00 80.38 85 GLU A N 1
ATOM 674 C CA . GLU A 1 85 ? 21.324 -10.780 6.225 1.00 80.38 85 GLU A CA 1
ATOM 675 C C . GLU A 1 85 ? 20.112 -9.953 5.788 1.00 80.38 85 GLU A C 1
ATOM 677 O O . GLU A 1 85 ? 18.988 -10.463 5.734 1.00 80.38 85 GLU A O 1
ATOM 682 N N . GLN A 1 86 ? 20.325 -8.663 5.520 1.00 83.12 86 GLN A N 1
ATOM 683 C CA . GLN A 1 86 ? 19.293 -7.776 4.989 1.00 83.12 86 GLN A CA 1
ATOM 684 C C . GLN A 1 86 ? 19.379 -7.737 3.467 1.00 83.12 86 GLN A C 1
ATOM 686 O O . GLN A 1 86 ? 20.417 -7.386 2.920 1.00 83.12 86 GLN A O 1
ATOM 691 N N . ILE A 1 87 ? 18.267 -8.051 2.810 1.00 86.88 87 ILE A N 1
ATOM 692 C CA . ILE A 1 87 ? 18.118 -7.978 1.358 1.00 86.88 87 ILE A CA 1
ATOM 693 C C . ILE A 1 87 ? 17.143 -6.872 0.978 1.00 86.88 87 ILE A C 1
ATOM 695 O O . ILE A 1 87 ? 16.135 -6.657 1.659 1.00 86.88 87 ILE A O 1
ATOM 699 N N . ASP A 1 88 ? 17.439 -6.187 -0.118 1.00 89.56 88 ASP A N 1
ATOM 700 C CA . ASP A 1 88 ? 16.571 -5.154 -0.667 1.00 89.56 88 ASP A CA 1
ATOM 701 C C . ASP A 1 88 ? 15.396 -5.788 -1.417 1.00 89.56 88 ASP A C 1
ATOM 703 O O . ASP A 1 88 ? 15.537 -6.811 -2.095 1.00 89.56 88 ASP A O 1
ATOM 707 N N . ILE A 1 89 ? 14.222 -5.179 -1.268 1.00 92.12 89 ILE A N 1
ATOM 708 C CA . ILE A 1 89 ? 12.991 -5.553 -1.955 1.00 92.12 89 ILE A CA 1
ATOM 709 C C . ILE A 1 89 ? 12.621 -4.439 -2.927 1.00 92.12 89 ILE A C 1
ATOM 711 O O . ILE A 1 89 ? 12.376 -3.299 -2.529 1.00 92.12 89 ILE A O 1
ATOM 715 N N . TYR A 1 90 ? 12.525 -4.800 -4.196 1.00 95.06 90 TYR A N 1
ATOM 716 C CA . TYR A 1 90 ? 12.191 -3.931 -5.312 1.00 95.06 90 TYR A CA 1
ATOM 717 C C . TYR A 1 90 ? 10.743 -4.129 -5.742 1.00 95.06 90 TYR A C 1
ATOM 719 O O . TYR A 1 90 ? 10.163 -5.198 -5.557 1.00 95.06 90 TYR A O 1
ATOM 727 N N . VAL A 1 91 ? 10.170 -3.095 -6.348 1.00 95.19 91 VAL A N 1
ATOM 728 C CA . VAL A 1 91 ? 8.830 -3.111 -6.935 1.00 95.19 91 VAL A CA 1
ATOM 729 C C . VAL A 1 91 ? 8.968 -3.249 -8.444 1.00 95.19 91 VAL A C 1
ATOM 731 O O . VAL A 1 91 ? 9.588 -2.402 -9.085 1.00 95.19 91 VAL A O 1
ATOM 734 N N . ALA A 1 92 ? 8.374 -4.293 -9.010 1.00 97.19 92 ALA A N 1
ATOM 735 C CA . ALA A 1 92 ? 8.335 -4.558 -10.437 1.00 97.19 92 ALA A CA 1
ATOM 736 C C . ALA A 1 92 ? 6.920 -4.362 -11.001 1.00 97.19 92 ALA A C 1
ATOM 738 O O . ALA A 1 92 ? 5.957 -4.931 -10.495 1.00 97.19 92 ALA A O 1
ATOM 739 N N . LEU A 1 93 ? 6.811 -3.592 -12.078 1.00 95.94 93 LEU A N 1
ATOM 740 C CA . LEU A 1 93 ? 5.603 -3.411 -12.877 1.00 95.94 93 LEU A CA 1
ATOM 741 C C . LEU A 1 93 ? 5.671 -4.304 -14.116 1.00 95.94 93 LEU A C 1
ATOM 743 O O . LEU A 1 93 ? 6.590 -4.155 -14.924 1.00 95.94 93 LEU A O 1
ATOM 747 N N . ASP A 1 94 ? 4.690 -5.187 -14.302 1.00 96.00 94 ASP A N 1
ATOM 748 C CA . ASP A 1 94 ? 4.491 -5.878 -15.576 1.00 96.00 94 ASP A CA 1
ATOM 749 C C . ASP A 1 94 ? 3.726 -4.963 -16.535 1.00 96.00 94 ASP A C 1
ATOM 751 O O . ASP A 1 94 ? 2.554 -4.656 -16.334 1.00 96.00 94 ASP A O 1
ATOM 755 N N . VAL A 1 95 ? 4.375 -4.514 -17.608 1.00 93.12 95 VAL A N 1
ATOM 756 C CA . VAL A 1 95 ? 3.760 -3.551 -18.536 1.00 93.12 95 VAL A CA 1
ATOM 757 C C . VAL A 1 95 ? 2.635 -4.139 -19.396 1.00 93.12 95 VAL A C 1
ATOM 759 O O . VAL A 1 95 ? 2.000 -3.400 -20.147 1.00 93.12 95 VAL A O 1
ATOM 762 N N . ARG A 1 96 ? 2.410 -5.459 -19.350 1.00 91.31 96 ARG A N 1
ATOM 763 C CA . ARG A 1 96 ? 1.391 -6.133 -20.172 1.00 91.31 96 ARG A CA 1
ATOM 764 C C . ARG A 1 96 ? 0.007 -6.064 -19.545 1.00 91.31 96 ARG A C 1
ATOM 766 O O . ARG A 1 96 ? -0.963 -5.847 -20.263 1.00 91.31 96 ARG A O 1
ATOM 773 N N . ASP A 1 97 ? -0.066 -6.288 -18.238 1.00 88.50 97 ASP A N 1
ATOM 774 C CA . ASP A 1 97 ? -1.313 -6.356 -17.469 1.00 88.50 97 ASP A CA 1
ATOM 775 C C . ASP A 1 97 ? -1.362 -5.353 -16.306 1.00 88.50 97 ASP A C 1
ATOM 777 O O . ASP A 1 97 ? -2.350 -5.295 -15.578 1.00 88.50 97 ASP A O 1
ATOM 781 N N . GLU A 1 98 ? -0.311 -4.542 -16.160 1.00 82.00 98 GLU A N 1
ATOM 782 C CA . GLU A 1 98 ? -0.115 -3.584 -15.075 1.00 82.00 98 GLU A CA 1
ATOM 783 C C . GLU A 1 98 ? -0.063 -4.221 -13.682 1.00 82.00 98 GLU A C 1
ATOM 785 O O . GLU A 1 98 ? -0.230 -3.523 -12.686 1.00 82.00 98 GLU A O 1
ATOM 790 N N . SER A 1 99 ? 0.193 -5.525 -13.572 1.00 91.31 99 SER A N 1
ATOM 791 C CA . SER A 1 99 ? 0.359 -6.161 -12.269 1.00 91.31 99 SER A CA 1
ATOM 792 C C . SER A 1 99 ? 1.649 -5.718 -11.578 1.00 91.31 99 SER A C 1
ATOM 794 O O . SER A 1 99 ? 2.675 -5.461 -12.215 1.00 91.31 99 SER A O 1
ATOM 796 N N . ILE A 1 100 ? 1.594 -5.642 -10.246 1.00 93.94 100 ILE A N 1
ATOM 797 C CA . ILE A 1 100 ? 2.740 -5.300 -9.406 1.00 93.94 100 ILE A CA 1
ATOM 798 C C . ILE A 1 100 ? 3.262 -6.551 -8.735 1.00 93.94 100 ILE A C 1
ATOM 800 O O . ILE A 1 100 ? 2.511 -7.315 -8.127 1.00 93.94 100 ILE A O 1
ATOM 804 N N . HIS A 1 101 ? 4.571 -6.725 -8.820 1.00 95.81 101 HIS A N 1
ATOM 805 C CA . HIS A 1 101 ? 5.324 -7.790 -8.184 1.00 95.81 101 HIS A CA 1
ATOM 806 C C . HIS A 1 101 ? 6.377 -7.171 -7.279 1.00 95.81 101 HIS A C 1
ATOM 808 O O . HIS A 1 101 ? 6.880 -6.082 -7.540 1.00 95.81 101 HIS A O 1
ATOM 814 N N . LEU A 1 102 ? 6.732 -7.874 -6.218 1.00 94.25 102 LEU A N 1
ATOM 815 C CA . LEU A 1 102 ? 7.929 -7.583 -5.450 1.00 94.25 102 LEU A CA 1
ATOM 816 C C . LEU A 1 102 ? 9.013 -8.561 -5.844 1.00 94.25 102 LEU A C 1
ATOM 818 O O . LEU A 1 102 ? 8.731 -9.737 -6.069 1.00 94.25 102 LEU A O 1
ATOM 822 N N . VAL A 1 103 ? 10.237 -8.060 -5.932 1.00 94.44 103 VAL A N 1
ATOM 823 C CA . VAL A 1 103 ? 11.408 -8.833 -6.333 1.00 94.44 103 VAL A CA 1
ATOM 824 C C . VAL A 1 103 ? 12.510 -8.557 -5.331 1.00 94.44 103 VAL A C 1
ATOM 826 O O . VAL A 1 103 ? 12.844 -7.400 -5.095 1.00 94.44 103 VAL A O 1
ATOM 829 N N . ASP A 1 104 ? 13.057 -9.593 -4.708 1.00 93.00 104 ASP A N 1
ATOM 830 C CA . ASP A 1 104 ? 14.216 -9.412 -3.839 1.00 93.00 104 ASP A CA 1
ATOM 831 C C . ASP A 1 104 ? 15.527 -9.298 -4.634 1.00 93.00 104 ASP A C 1
ATOM 833 O O . ASP A 1 104 ? 15.597 -9.626 -5.821 1.00 93.00 104 ASP A O 1
ATOM 837 N N . SER A 1 105 ? 16.592 -8.849 -3.968 1.00 89.69 105 SER A N 1
ATOM 838 C CA . SER A 1 105 ? 17.946 -8.776 -4.535 1.00 89.69 105 SER A CA 1
ATOM 839 C C . SER A 1 105 ? 18.552 -10.139 -4.907 1.00 89.69 105 SER A C 1
ATOM 841 O O . SER A 1 105 ? 19.669 -10.186 -5.415 1.00 89.69 105 SER A O 1
ATOM 843 N N . LEU A 1 106 ? 17.832 -11.247 -4.686 1.00 89.44 106 LEU A N 1
ATOM 844 C CA . LEU A 1 106 ? 18.197 -12.600 -5.113 1.00 89.44 106 LEU A CA 1
ATOM 845 C C . LEU A 1 106 ? 17.384 -13.058 -6.341 1.00 89.44 106 LEU A C 1
ATOM 847 O O . LEU A 1 106 ? 17.527 -14.196 -6.792 1.00 89.44 106 LEU A O 1
ATOM 851 N N . GLY A 1 107 ? 16.530 -12.187 -6.889 1.00 87.50 107 GLY A N 1
ATOM 852 C CA . GLY A 1 107 ? 15.731 -12.439 -8.085 1.00 87.50 107 GLY A CA 1
ATOM 853 C C . GLY A 1 107 ? 14.456 -13.245 -7.831 1.00 87.50 107 GLY A C 1
ATOM 854 O O . GLY A 1 107 ? 13.778 -13.634 -8.787 1.00 87.50 107 GLY A O 1
ATOM 855 N N . LYS A 1 108 ? 14.094 -13.512 -6.571 1.00 92.06 108 LYS A N 1
ATOM 856 C CA . LYS A 1 108 ? 12.825 -14.161 -6.240 1.00 92.06 108 LYS A CA 1
ATOM 857 C C . LYS A 1 108 ? 11.708 -13.130 -6.288 1.00 92.06 108 LYS A C 1
ATOM 859 O O . LYS A 1 108 ? 11.783 -12.093 -5.634 1.00 92.06 108 LYS A O 1
ATOM 864 N N . ALA A 1 109 ? 10.644 -13.465 -7.012 1.00 93.38 109 ALA A N 1
ATOM 865 C CA . ALA A 1 109 ? 9.501 -12.588 -7.204 1.00 93.38 109 ALA A CA 1
ATOM 866 C C . ALA A 1 109 ? 8.194 -13.165 -6.647 1.00 93.38 109 ALA A C 1
ATOM 868 O O . ALA A 1 109 ? 7.999 -14.384 -6.625 1.00 93.38 109 ALA A O 1
ATOM 869 N N . TRP A 1 110 ? 7.287 -12.289 -6.224 1.00 93.19 110 TRP A N 1
ATOM 870 C CA . TRP A 1 110 ? 5.909 -12.629 -5.869 1.00 93.19 110 TRP A CA 1
ATOM 871 C C . TRP A 1 110 ? 4.966 -11.474 -6.200 1.00 93.19 110 TRP A C 1
ATOM 873 O O . TRP A 1 110 ? 5.356 -10.310 -6.156 1.00 93.19 110 TRP A O 1
ATOM 883 N N . LYS A 1 111 ? 3.713 -11.796 -6.524 1.00 93.19 111 LYS A N 1
ATOM 884 C CA . LYS A 1 111 ? 2.698 -10.794 -6.856 1.00 93.19 111 LYS A CA 1
ATOM 885 C C . LYS A 1 111 ? 2.288 -10.009 -5.605 1.00 93.19 111 LYS A C 1
ATOM 887 O O . LYS A 1 111 ? 2.064 -10.605 -4.554 1.00 93.19 111 LYS A O 1
ATOM 892 N N . GLU A 1 112 ? 2.175 -8.695 -5.743 1.00 88.12 112 GLU A N 1
ATOM 893 C CA . GLU A 1 112 ? 1.746 -7.752 -4.702 1.00 88.12 112 GLU A CA 1
ATOM 894 C C . GLU A 1 112 ? 0.365 -7.166 -5.004 1.00 88.12 112 GLU A C 1
ATOM 896 O O . GLU A 1 112 ? -0.464 -7.070 -4.105 1.00 88.12 112 GLU A O 1
ATOM 901 N N . ALA A 1 113 ? 0.102 -6.791 -6.259 1.00 77.81 113 ALA A N 1
ATOM 902 C CA . ALA A 1 113 ? -1.187 -6.245 -6.670 1.00 77.81 113 ALA A CA 1
ATOM 903 C C . ALA A 1 113 ? -1.548 -6.657 -8.100 1.00 77.81 113 ALA A C 1
ATOM 905 O O . ALA A 1 113 ? -0.677 -6.885 -8.943 1.00 77.81 113 ALA A O 1
ATOM 906 N N . ASP A 1 114 ? -2.848 -6.737 -8.379 1.00 79.50 114 ASP A N 1
ATOM 907 C CA . ASP A 1 114 ? -3.364 -7.056 -9.713 1.00 79.50 114 ASP A CA 1
ATOM 908 C C . ASP A 1 114 ? -3.231 -5.884 -10.690 1.00 79.50 114 ASP A C 1
ATOM 910 O O . ASP A 1 114 ? -3.017 -6.122 -11.876 1.00 79.50 114 ASP A O 1
ATOM 914 N N . HIS A 1 115 ? -3.288 -4.644 -10.188 1.00 77.38 115 HIS A N 1
ATOM 915 C CA . HIS A 1 115 ? -3.240 -3.432 -11.001 1.00 77.38 115 HIS A CA 1
ATOM 916 C C . HIS A 1 115 ? -2.373 -2.337 -10.370 1.00 77.38 115 HIS A C 1
ATOM 918 O O . HIS A 1 115 ? -2.492 -2.012 -9.187 1.00 77.38 115 HIS A O 1
ATOM 924 N N . PHE A 1 116 ? -1.551 -1.703 -11.202 1.00 74.50 116 PHE A N 1
ATOM 925 C CA . PHE A 1 116 ? -0.647 -0.621 -10.831 1.00 74.50 116 PHE A CA 1
ATOM 926 C C . PHE A 1 116 ? -1.391 0.572 -10.258 1.00 74.50 116 PHE A C 1
ATOM 928 O O . PHE A 1 116 ? -0.957 1.136 -9.260 1.00 74.50 116 PHE A O 1
ATOM 935 N N . ARG A 1 117 ? -2.524 0.940 -10.864 1.00 64.69 117 ARG A N 1
ATOM 936 C CA . ARG A 1 117 ? -3.330 2.070 -10.403 1.00 64.69 117 ARG A CA 1
ATOM 937 C C . ARG A 1 117 ? -3.792 1.879 -8.962 1.00 64.69 117 ARG A C 1
ATOM 939 O O . ARG A 1 117 ? -3.700 2.822 -8.189 1.00 64.69 117 ARG A O 1
ATOM 946 N N . ASP A 1 118 ? -4.250 0.683 -8.609 1.00 63.59 118 ASP A N 1
ATOM 947 C CA . ASP A 1 118 ? -4.801 0.398 -7.281 1.00 63.59 118 ASP A CA 1
ATOM 948 C C . ASP A 1 118 ? -3.681 0.344 -6.228 1.00 63.59 118 ASP A C 1
ATOM 950 O O . ASP A 1 118 ? -3.820 0.865 -5.121 1.00 63.59 118 ASP A O 1
ATOM 954 N N . TRP A 1 119 ? -2.522 -0.201 -6.606 1.00 76.94 119 TRP A N 1
ATOM 955 C CA . TRP A 1 119 ? -1.314 -0.173 -5.781 1.00 76.94 119 TRP A CA 1
ATOM 956 C C . TRP A 1 119 ? -0.778 1.250 -5.561 1.00 76.94 119 TRP A C 1
ATOM 958 O O . TRP A 1 119 ? -0.499 1.647 -4.428 1.00 76.94 119 TRP A O 1
ATOM 968 N N . LEU A 1 120 ? -0.651 2.027 -6.640 1.00 67.31 120 LEU A N 1
ATOM 969 C CA . LEU A 1 120 ? -0.169 3.408 -6.617 1.00 67.31 120 LEU A CA 1
ATOM 970 C C . LEU A 1 120 ? -1.108 4.286 -5.803 1.00 67.31 120 LEU A C 1
ATOM 972 O O . LEU A 1 120 ? -0.650 5.122 -5.027 1.00 67.31 120 LEU A O 1
ATOM 976 N N . ALA A 1 121 ? -2.410 4.056 -5.967 1.00 57.59 121 ALA A N 1
ATOM 977 C CA . ALA A 1 121 ? -3.432 4.664 -5.155 1.00 57.59 121 ALA A CA 1
ATOM 978 C C . ALA A 1 121 ? -3.107 4.442 -3.671 1.00 57.59 121 ALA A C 1
ATOM 980 O O . ALA A 1 121 ? -2.733 5.398 -2.990 1.00 57.59 121 ALA A O 1
ATOM 981 N N . HIS A 1 122 ? -3.123 3.192 -3.199 1.00 63.97 122 HIS A N 1
ATOM 982 C CA . HIS A 1 122 ? -2.870 2.859 -1.790 1.00 63.97 122 HIS A CA 1
ATOM 983 C C . HIS A 1 122 ? -1.596 3.516 -1.226 1.00 63.97 122 HIS A C 1
ATOM 985 O O . HIS A 1 122 ? -1.611 4.069 -0.124 1.00 63.97 122 HIS A O 1
ATOM 991 N N . LYS A 1 123 ? -0.500 3.525 -2.002 1.00 65.94 123 LYS A N 1
ATOM 992 C CA . LYS A 1 123 ? 0.757 4.210 -1.642 1.00 65.94 123 LYS A CA 1
ATOM 993 C C . LYS A 1 123 ? 0.571 5.714 -1.451 1.00 65.94 123 LYS A C 1
ATOM 995 O O . LYS A 1 123 ? 1.031 6.256 -0.448 1.00 65.94 123 LYS A O 1
ATOM 1000 N N . LEU A 1 124 ? -0.091 6.377 -2.397 1.00 60.53 124 LEU A N 1
ATOM 1001 C CA . LEU A 1 124 ? -0.379 7.808 -2.346 1.00 60.53 124 LEU A CA 1
ATOM 1002 C C . LEU A 1 124 ? -1.266 8.153 -1.151 1.00 60.53 124 LEU A C 1
ATOM 1004 O O . LEU A 1 124 ? -0.911 9.048 -0.389 1.00 60.53 124 LEU A O 1
ATOM 1008 N N . ALA A 1 125 ? -2.358 7.414 -0.935 1.00 60.34 125 ALA A N 1
ATOM 1009 C CA . ALA A 1 125 ? -3.230 7.615 0.221 1.00 60.34 125 ALA A CA 1
ATOM 1010 C C . ALA A 1 125 ? -2.440 7.606 1.530 1.00 60.34 125 ALA A C 1
ATOM 1012 O O . ALA A 1 125 ? -2.579 8.499 2.367 1.00 60.34 125 ALA A O 1
ATOM 1013 N N . ARG A 1 126 ? -1.577 6.605 1.690 1.00 67.56 126 ARG A N 1
ATOM 1014 C CA . ARG A 1 126 ? -0.759 6.464 2.884 1.00 67.56 126 ARG A CA 1
ATOM 1015 C C . ARG A 1 126 ? 0.280 7.578 3.025 1.00 67.56 126 ARG A C 1
ATOM 1017 O O . ARG A 1 126 ? 0.383 8.159 4.101 1.00 67.56 126 ARG A O 1
ATOM 1024 N N . ALA A 1 127 ? 1.012 7.894 1.960 1.00 62.19 127 ALA A N 1
ATOM 1025 C CA . ALA A 1 127 ? 2.046 8.930 1.975 1.00 62.19 127 ALA A CA 1
ATOM 1026 C C . ALA A 1 127 ? 1.475 10.317 2.293 1.00 62.19 127 ALA A C 1
ATOM 1028 O O . ALA A 1 127 ? 2.054 11.086 3.058 1.00 62.19 127 ALA A O 1
ATOM 1029 N N . LEU A 1 128 ? 0.313 10.626 1.722 1.00 60.84 128 LEU A N 1
ATOM 1030 C CA . LEU A 1 128 ? -0.381 11.886 1.944 1.00 60.84 128 LEU A CA 1
ATOM 1031 C C . LEU A 1 128 ? -0.889 11.995 3.379 1.00 60.84 128 LEU A C 1
ATOM 1033 O O . LEU A 1 128 ? -0.755 13.053 3.986 1.00 60.84 128 LEU A O 1
ATOM 1037 N N . TRP A 1 129 ? -1.394 10.895 3.939 1.00 67.31 129 TRP A N 1
ATOM 1038 C CA . TRP A 1 129 ? -1.814 10.842 5.332 1.00 67.31 129 TRP A CA 1
ATOM 1039 C C . TRP A 1 129 ? -0.649 11.036 6.311 1.00 67.31 129 TRP A C 1
ATOM 1041 O O . TRP A 1 129 ? -0.726 11.893 7.188 1.00 67.31 129 TRP A O 1
ATOM 1051 N N . GLU A 1 130 ? 0.435 10.26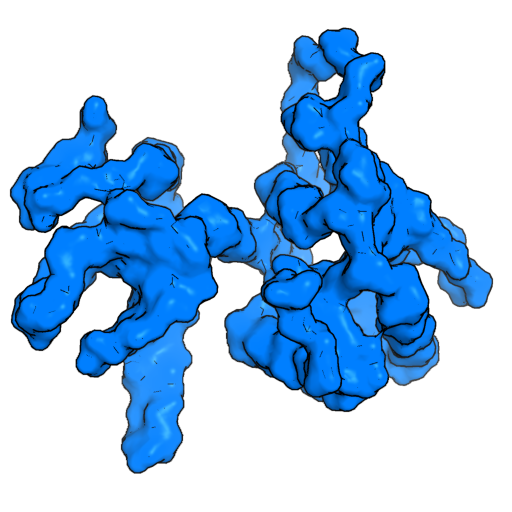8 6.152 1.00 66.75 130 GLU A N 1
ATOM 1052 C CA . GLU A 1 130 ? 1.626 10.335 7.019 1.00 66.75 130 GLU A CA 1
ATOM 1053 C C . GLU A 1 130 ? 2.285 11.724 6.994 1.00 66.75 130 GLU A C 1
ATOM 1055 O O . GLU A 1 130 ? 2.869 12.153 7.984 1.00 66.75 130 GLU A O 1
ATOM 1060 N N . ARG A 1 131 ? 2.183 12.455 5.877 1.00 64.06 131 ARG A N 1
ATOM 1061 C CA . ARG A 1 131 ? 2.753 13.802 5.752 1.00 64.06 131 ARG A CA 1
ATOM 1062 C C . ARG A 1 131 ? 1.968 14.865 6.522 1.00 64.06 131 ARG A C 1
ATOM 1064 O O . ARG A 1 131 ? 2.558 15.867 6.924 1.00 64.06 131 ARG A O 1
ATOM 1071 N N . THR A 1 132 ? 0.654 14.708 6.656 1.00 60.06 132 THR A N 1
ATOM 1072 C CA . THR A 1 132 ? -0.218 15.752 7.217 1.00 60.06 132 THR A CA 1
ATOM 1073 C C . THR A 1 132 ? -0.694 15.464 8.638 1.00 60.06 132 THR A C 1
ATOM 1075 O O . THR A 1 132 ? -1.229 16.374 9.270 1.00 60.06 132 THR A O 1
ATOM 1078 N N . HIS A 1 133 ? -0.485 14.248 9.160 1.00 66.75 133 HIS A N 1
ATOM 1079 C CA . HIS A 1 133 ? -1.003 13.833 10.464 1.00 66.75 133 HIS A CA 1
ATOM 1080 C C . HIS A 1 133 ? -0.032 12.928 11.242 1.00 66.75 133 HIS A C 1
ATOM 1082 O O . HIS A 1 133 ? 0.485 11.954 10.703 1.00 66.75 133 HIS A O 1
ATOM 1088 N N . ASP A 1 134 ? 0.096 13.175 12.551 1.00 70.75 134 ASP A N 1
ATOM 1089 C CA . ASP A 1 134 ? 0.813 12.297 13.498 1.00 70.75 134 ASP A CA 1
ATOM 1090 C C . ASP A 1 134 ? -0.020 11.072 13.943 1.00 70.75 134 ASP A C 1
ATOM 1092 O O . ASP A 1 134 ? 0.457 10.188 14.659 1.00 70.75 134 ASP A O 1
ATOM 1096 N N . SER A 1 135 ? -1.289 11.023 13.538 1.00 76.31 135 SER A N 1
ATOM 1097 C CA . SER A 1 135 ? -2.248 9.969 13.883 1.00 76.31 135 SER A CA 1
ATOM 1098 C C . SER A 1 135 ? -2.284 8.866 12.832 1.00 76.31 135 SER A C 1
ATOM 1100 O O . SER A 1 135 ? -2.071 9.098 11.643 1.00 76.31 135 SER A O 1
ATOM 1102 N N . HIS A 1 136 ? -2.634 7.650 13.239 1.00 78.56 136 HIS A N 1
ATOM 1103 C CA . HIS A 1 136 ? -2.825 6.527 12.331 1.00 78.56 136 HIS A CA 1
ATOM 1104 C C . HIS A 1 136 ? -4.281 6.400 11.892 1.00 78.56 136 HIS A C 1
ATOM 1106 O O . HIS A 1 136 ? -5.202 6.470 12.703 1.00 78.56 136 HIS A O 1
ATOM 1112 N N . LEU A 1 137 ? -4.475 6.154 10.602 1.00 79.69 137 LEU A N 1
ATOM 1113 C CA . LEU A 1 137 ? -5.761 5.865 10.001 1.00 79.69 137 LEU A CA 1
ATOM 1114 C C . LEU A 1 137 ? -5.920 4.364 9.807 1.00 79.69 137 LEU A C 1
ATOM 1116 O O . LEU A 1 137 ? -5.022 3.677 9.305 1.00 79.69 137 LEU A O 1
ATOM 1120 N N . PHE A 1 138 ? -7.119 3.890 10.113 1.00 81.75 138 PHE A N 1
ATOM 1121 C CA . PHE A 1 138 ? -7.555 2.538 9.826 1.00 81.75 138 PHE A CA 1
ATOM 1122 C C . PHE A 1 138 ? -8.933 2.566 9.187 1.00 81.75 138 PHE A C 1
ATOM 1124 O O . PHE A 1 138 ? -9.851 3.223 9.678 1.00 81.75 138 PHE A O 1
ATOM 1131 N N . VAL A 1 139 ? -9.071 1.814 8.104 1.00 82.19 139 VAL A N 1
ATOM 1132 C CA . VAL A 1 139 ? -10.331 1.577 7.413 1.00 82.19 139 VAL A CA 1
ATOM 1133 C C . VAL A 1 139 ? -10.517 0.076 7.350 1.00 82.19 139 VAL A C 1
ATOM 1135 O O . VAL A 1 139 ? -9.773 -0.619 6.656 1.00 82.19 139 VAL A O 1
ATOM 1138 N N . ILE A 1 140 ? -11.479 -0.426 8.114 1.00 86.25 140 ILE A N 1
ATOM 1139 C CA . ILE A 1 140 ? -11.749 -1.857 8.245 1.00 86.25 140 ILE A CA 1
ATOM 1140 C C . ILE A 1 140 ? -13.137 -2.124 7.682 1.00 86.25 140 ILE A C 1
ATOM 1142 O O . ILE A 1 140 ? -14.101 -1.524 8.145 1.00 86.25 140 ILE A O 1
ATOM 1146 N N . GLY A 1 141 ? -13.232 -2.997 6.684 1.00 86.38 141 GLY A N 1
ATOM 1147 C CA . GLY A 1 141 ? -14.469 -3.347 5.995 1.00 86.38 141 GLY A CA 1
ATOM 1148 C C . GLY A 1 141 ? -14.962 -4.756 6.300 1.00 86.38 141 GLY A C 1
ATOM 1149 O O . GLY A 1 141 ? -14.161 -5.659 6.531 1.00 86.38 141 GLY A O 1
ATOM 1150 N N . ASP A 1 142 ? -16.276 -4.953 6.251 1.00 87.94 142 ASP A N 1
ATOM 1151 C CA . ASP A 1 142 ? -16.931 -6.262 6.310 1.00 87.94 142 ASP A CA 1
ATOM 1152 C C . ASP A 1 142 ? -18.263 -6.235 5.537 1.00 87.94 142 ASP A C 1
ATOM 1154 O O . ASP A 1 142 ? -18.858 -5.172 5.348 1.00 87.94 142 ASP A O 1
ATOM 1158 N N . LYS A 1 143 ? -18.757 -7.397 5.090 1.00 86.19 143 LYS A N 1
ATOM 1159 C CA . LYS A 1 143 ? -20.096 -7.510 4.477 1.00 86.19 143 LYS A CA 1
ATOM 1160 C C . LYS A 1 143 ? -21.217 -7.325 5.519 1.00 86.19 143 LYS A C 1
ATOM 1162 O O . LYS A 1 143 ? -22.349 -7.016 5.162 1.00 86.19 143 LYS A O 1
ATOM 1167 N N . THR A 1 144 ? -20.916 -7.480 6.809 1.00 87.69 144 THR A N 1
ATOM 1168 C CA . THR A 1 144 ? -21.890 -7.475 7.906 1.00 87.69 144 THR A CA 1
ATOM 1169 C C . THR A 1 144 ? -21.718 -6.258 8.813 1.00 87.69 144 THR A C 1
ATOM 1171 O O . THR A 1 144 ? -20.654 -6.045 9.395 1.00 87.69 144 THR A O 1
ATOM 1174 N N . GLU A 1 145 ? -22.805 -5.515 9.052 1.00 87.75 145 GLU A N 1
ATOM 1175 C CA . GLU A 1 145 ? -22.820 -4.401 10.018 1.00 87.75 145 GLU A CA 1
ATOM 1176 C C . GLU A 1 145 ? -22.370 -4.844 11.419 1.00 87.75 145 GLU A C 1
ATOM 1178 O O . GLU A 1 145 ? -21.671 -4.111 12.115 1.00 87.75 145 GLU A O 1
ATOM 1183 N N . ALA A 1 146 ? -22.750 -6.057 11.834 1.00 87.94 146 ALA A N 1
ATOM 1184 C CA . ALA A 1 146 ? -22.456 -6.594 13.159 1.00 87.94 146 ALA A CA 1
ATOM 1185 C C . ALA A 1 146 ? -20.949 -6.628 13.461 1.00 87.94 146 ALA A C 1
ATOM 1187 O O . ALA A 1 146 ? -20.544 -6.196 14.537 1.00 87.94 146 ALA A O 1
ATOM 1188 N N . VAL A 1 147 ? -20.117 -7.051 12.502 1.00 88.06 147 VAL A N 1
ATOM 1189 C CA . VAL A 1 147 ? -18.653 -7.087 12.663 1.00 88.06 147 VAL A CA 1
ATOM 1190 C C . VAL A 1 147 ? -18.114 -5.674 12.885 1.00 88.06 147 VAL A C 1
ATOM 1192 O O . VAL A 1 147 ? -17.377 -5.422 13.839 1.00 88.06 147 VAL A O 1
ATOM 1195 N N . ILE A 1 148 ? -18.553 -4.722 12.059 1.00 87.81 148 ILE A N 1
ATOM 1196 C CA . ILE A 1 148 ? -18.171 -3.308 12.159 1.00 87.81 148 ILE A CA 1
ATOM 1197 C C . ILE A 1 148 ? -18.634 -2.680 13.483 1.00 87.81 148 ILE A C 1
ATOM 1199 O O . ILE A 1 148 ? -17.893 -1.911 14.102 1.00 87.81 148 ILE A O 1
ATOM 1203 N N . ARG A 1 149 ? -19.826 -3.039 13.971 1.00 87.19 149 ARG A N 1
ATOM 1204 C CA . ARG A 1 149 ? -20.339 -2.603 15.278 1.00 87.19 149 ARG A CA 1
ATOM 1205 C C . ARG A 1 149 ? -19.529 -3.159 16.440 1.00 87.19 149 ARG A C 1
ATOM 1207 O O . ARG A 1 149 ? -19.174 -2.391 17.329 1.00 87.19 149 ARG A O 1
ATOM 1214 N N . THR A 1 150 ? -19.185 -4.443 16.418 1.00 88.50 150 THR A N 1
ATOM 1215 C CA . THR A 1 150 ? -18.346 -5.053 17.457 1.00 88.50 150 THR A CA 1
ATOM 1216 C C . THR A 1 150 ? -16.945 -4.440 17.472 1.00 88.50 150 THR A C 1
ATOM 1218 O O . THR A 1 150 ? -16.429 -4.120 18.543 1.00 88.50 150 THR A O 1
ATOM 1221 N N . LEU A 1 151 ? -16.348 -4.186 16.298 1.00 87.12 151 LEU A N 1
ATOM 1222 C CA . LEU A 1 151 ? -15.072 -3.465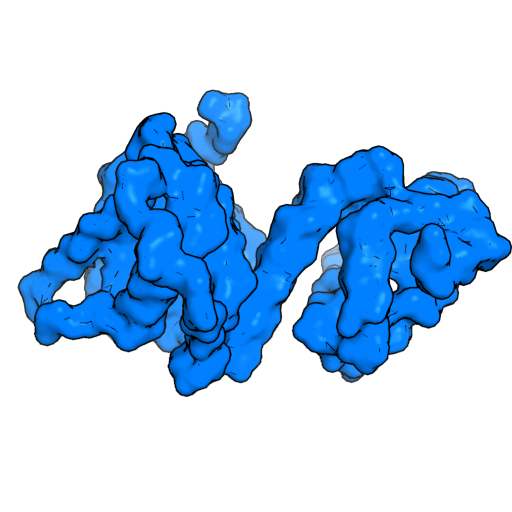 16.187 1.00 87.12 151 LEU A CA 1
ATOM 1223 C C . LEU A 1 151 ? -15.156 -2.077 16.828 1.00 87.12 151 LEU A C 1
ATOM 1225 O O . LEU A 1 151 ? -14.292 -1.701 17.622 1.00 87.12 151 LEU A O 1
ATOM 1229 N N . ARG A 1 152 ? -16.221 -1.331 16.519 1.00 86.31 152 ARG A N 1
ATOM 1230 C CA . ARG A 1 152 ? -16.483 -0.019 17.114 1.00 86.31 152 ARG A CA 1
ATOM 1231 C C . ARG A 1 152 ? -16.582 -0.106 18.636 1.00 86.31 152 ARG A C 1
ATOM 1233 O O . ARG A 1 152 ? -15.932 0.672 19.325 1.00 86.31 152 ARG A O 1
ATOM 1240 N N . GLU A 1 153 ? -17.400 -1.009 19.165 1.00 86.50 153 GLU A N 1
ATOM 1241 C CA . GLU A 1 153 ? -17.606 -1.160 20.612 1.00 86.50 153 GLU A CA 1
ATOM 1242 C C . GLU A 1 153 ? -16.298 -1.477 21.341 1.00 86.50 153 GLU A C 1
ATOM 1244 O O . GLU A 1 153 ? -16.005 -0.870 22.374 1.00 86.50 153 GLU A O 1
ATOM 1249 N N . GLN A 1 154 ? -15.470 -2.348 20.761 1.00 86.62 154 GLN A N 1
ATOM 1250 C CA . GLN A 1 154 ? -14.158 -2.676 21.306 1.00 86.62 154 GLN A CA 1
ATOM 1251 C C . GLN A 1 154 ? -13.217 -1.464 21.324 1.00 86.62 154 GLN A C 1
ATOM 1253 O O . GLN A 1 154 ? -12.571 -1.203 22.340 1.00 86.62 154 GLN A O 1
ATOM 1258 N N . LEU A 1 155 ? -13.155 -0.699 20.229 1.00 83.69 155 LEU A N 1
ATOM 1259 C CA . LEU A 1 155 ? -12.333 0.512 20.146 1.00 83.69 155 LEU A CA 1
ATOM 1260 C C . LEU A 1 155 ? -12.783 1.565 21.164 1.00 83.69 155 LEU A C 1
ATOM 1262 O O . LEU A 1 155 ? -11.954 2.155 21.851 1.00 83.69 155 LEU A O 1
ATOM 1266 N N . VAL A 1 156 ? -14.094 1.753 21.328 1.00 84.00 156 VAL A N 1
ATOM 1267 C CA . VAL A 1 156 ? -14.657 2.655 22.345 1.00 84.00 156 VAL A CA 1
ATOM 1268 C C . VAL A 1 156 ? -14.271 2.216 23.756 1.00 84.00 156 VAL A C 1
ATOM 1270 O O . VAL A 1 156 ? -13.899 3.054 24.580 1.00 84.00 156 VAL A O 1
ATOM 1273 N N . ALA A 1 157 ? -14.358 0.919 24.052 1.00 84.31 157 ALA A N 1
ATOM 1274 C CA . ALA A 1 157 ? -13.961 0.387 25.350 1.00 84.31 157 ALA A CA 1
ATOM 1275 C C . ALA A 1 157 ? -12.475 0.656 25.624 1.00 84.31 157 ALA A C 1
ATOM 1277 O O . ALA A 1 157 ? -12.126 1.135 26.700 1.00 84.31 157 ALA A O 1
ATOM 1278 N N . TRP A 1 158 ? -11.616 0.437 24.630 1.00 84.31 158 TRP A N 1
ATOM 1279 C CA . TRP A 1 158 ? -10.190 0.735 24.728 1.00 84.31 158 TRP A CA 1
ATOM 1280 C C . TRP A 1 158 ? -9.870 2.204 24.889 1.00 84.31 158 TRP A C 1
ATOM 1282 O O . TRP A 1 158 ? -8.945 2.536 25.624 1.00 84.31 158 TRP A O 1
ATOM 1292 N N . HIS A 1 159 ? -10.642 3.077 24.254 1.00 82.69 159 HIS A N 1
ATOM 1293 C CA . HIS A 1 159 ? -10.472 4.504 24.441 1.00 82.69 159 HIS A CA 1
ATOM 1294 C C . HIS A 1 159 ? -10.755 4.927 25.881 1.00 82.69 159 HIS A C 1
ATOM 1296 O O . HIS A 1 159 ? -9.964 5.638 26.491 1.00 82.69 159 HIS A O 1
ATOM 1302 N N . ARG A 1 160 ? -11.833 4.399 26.474 1.00 83.00 160 ARG A N 1
ATOM 1303 C CA . ARG A 1 160 ? -12.156 4.623 27.894 1.00 83.00 160 ARG A CA 1
ATOM 1304 C C . ARG A 1 160 ? -11.113 4.046 28.852 1.00 83.00 160 ARG A C 1
ATOM 1306 O O . ARG A 1 160 ? -11.001 4.522 29.973 1.00 83.00 160 ARG A O 1
ATOM 1313 N N . GLN A 1 161 ? -10.410 3.001 28.431 1.00 83.50 161 GLN A N 1
ATOM 1314 C CA . GLN A 1 161 ? -9.345 2.346 29.192 1.00 83.50 161 GLN A CA 1
ATOM 1315 C C . GLN A 1 161 ? -7.958 2.946 28.910 1.00 83.50 161 GLN A C 1
ATOM 1317 O O . GLN A 1 161 ? -6.968 2.390 29.377 1.00 83.50 161 GLN A O 1
ATOM 1322 N N . GLU A 1 162 ? -7.875 4.027 28.122 1.00 78.50 162 GLU A N 1
ATOM 1323 C CA . GLU A 1 162 ? -6.621 4.684 27.717 1.00 78.50 162 GLU A CA 1
ATOM 1324 C C . GLU A 1 162 ? -5.640 3.757 26.966 1.00 78.50 162 GLU A C 1
ATOM 1326 O O . GLU A 1 162 ? -4.435 4.000 26.903 1.00 78.50 162 GLU A O 1
ATOM 1331 N N . VAL A 1 163 ? -6.153 2.682 26.359 1.00 79.25 163 VAL A N 1
ATOM 1332 C CA . VAL A 1 163 ? -5.372 1.750 25.527 1.00 79.25 163 VAL A CA 1
ATOM 1333 C C . VAL A 1 163 ? -5.124 2.344 24.137 1.00 79.25 163 VAL A C 1
ATOM 1335 O O . VAL A 1 163 ? -4.064 2.132 23.546 1.00 79.25 163 VAL A O 1
ATOM 1338 N N . VAL A 1 164 ? -6.096 3.098 23.616 1.00 78.31 164 VAL A N 1
ATOM 1339 C CA . VAL A 1 164 ? -6.001 3.842 22.352 1.00 78.31 164 VAL A CA 1
ATOM 1340 C C . VAL A 1 164 ? -6.573 5.243 22.533 1.00 78.31 164 VAL A C 1
ATOM 1342 O O . VAL A 1 164 ? -7.533 5.437 23.274 1.00 78.31 164 VAL A O 1
ATOM 1345 N N . ASP A 1 165 ? -6.040 6.226 21.821 1.00 78.75 165 ASP A N 1
ATOM 1346 C CA . ASP A 1 165 ? -6.620 7.567 21.789 1.00 78.75 165 ASP A CA 1
ATOM 1347 C C . ASP A 1 165 ? -7.369 7.756 20.463 1.00 78.75 165 ASP A C 1
ATOM 1349 O O . ASP A 1 165 ? -6.749 7.790 19.403 1.00 78.75 165 ASP A O 1
ATOM 1353 N N . ILE A 1 166 ? -8.707 7.782 20.497 1.00 79.69 166 ILE A N 1
ATOM 1354 C CA . ILE A 1 166 ? -9.543 7.942 19.301 1.00 79.69 166 ILE A CA 1
ATOM 1355 C C . ILE A 1 166 ? -9.728 9.431 19.040 1.00 79.69 166 ILE A C 1
ATOM 1357 O O . ILE A 1 166 ? -10.454 10.109 19.764 1.00 79.69 166 ILE A O 1
ATOM 1361 N N . GLU A 1 167 ? -9.156 9.922 17.946 1.00 74.50 167 GLU A N 1
ATOM 1362 C CA . GLU A 1 167 ? -9.400 11.295 17.498 1.00 74.50 167 GLU A CA 1
ATOM 1363 C C . GLU A 1 167 ? -10.703 11.423 16.718 1.00 74.50 167 GLU A C 1
ATOM 1365 O O . GLU A 1 167 ? -11.363 12.459 16.757 1.00 74.50 167 GLU A O 1
ATOM 1370 N N . GLY A 1 168 ? -11.078 10.375 15.989 1.00 75.62 168 GLY A N 1
ATOM 1371 C CA . GLY A 1 168 ? -12.297 10.361 15.201 1.00 75.62 168 GLY A CA 1
ATOM 1372 C C . GLY A 1 168 ? -12.660 8.958 14.761 1.00 75.62 168 GLY A C 1
ATOM 1373 O O . GLY A 1 168 ? -11.793 8.124 14.507 1.00 75.62 168 GLY A O 1
ATOM 1374 N N . MET A 1 169 ? -13.959 8.692 14.672 1.00 79.81 169 MET A N 1
ATOM 1375 C CA . MET A 1 169 ? -14.461 7.400 14.230 1.00 79.81 169 MET A CA 1
ATOM 1376 C C . MET A 1 169 ? -15.836 7.543 13.584 1.00 79.81 169 MET A C 1
ATOM 1378 O O . MET A 1 169 ? -16.684 8.292 14.066 1.00 79.81 169 MET A O 1
ATOM 1382 N N . LEU A 1 170 ? -16.072 6.800 12.508 1.00 77.81 170 LEU A N 1
ATOM 1383 C CA . LEU A 1 170 ? -17.342 6.795 11.785 1.00 77.81 170 LEU A CA 1
ATOM 1384 C C . LEU A 1 170 ? -17.582 5.443 11.107 1.00 77.81 170 LEU A C 1
ATOM 1386 O O . LEU A 1 170 ? -16.638 4.711 10.808 1.00 77.81 170 LEU A O 1
ATOM 1390 N N . ILE A 1 171 ? -18.849 5.140 10.832 1.00 82.19 171 ILE A N 1
ATOM 1391 C CA . ILE A 1 171 ? -19.245 3.959 10.065 1.00 82.19 171 ILE A CA 1
ATOM 1392 C C . ILE A 1 171 ? -19.804 4.408 8.717 1.00 82.19 171 ILE A C 1
ATOM 1394 O O . ILE A 1 171 ? -20.739 5.210 8.642 1.00 82.19 171 ILE A O 1
ATOM 1398 N N . LEU A 1 172 ? -19.219 3.864 7.658 1.00 77.44 172 LEU A N 1
ATOM 1399 C CA . LEU A 1 172 ? -19.701 3.943 6.291 1.00 77.44 172 LEU A CA 1
ATOM 1400 C C . LEU A 1 172 ? -20.518 2.693 5.979 1.00 77.44 172 LEU A C 1
ATOM 1402 O O . LEU A 1 172 ? -20.132 1.584 6.344 1.00 77.44 172 LEU A O 1
ATOM 1406 N N . HIS A 1 173 ? -21.609 2.871 5.249 1.00 80.62 173 HIS A N 1
ATOM 1407 C CA . HIS A 1 173 ? -22.339 1.783 4.618 1.00 80.62 173 HIS A CA 1
ATOM 1408 C C . HIS A 1 173 ? -22.551 2.120 3.157 1.00 80.62 173 HIS A C 1
ATOM 1410 O O . HIS A 1 173 ? -23.133 3.163 2.846 1.00 80.62 173 HIS A O 1
ATOM 1416 N N . ARG A 1 174 ? -22.092 1.245 2.268 1.00 70.75 174 ARG A N 1
ATOM 1417 C CA . ARG A 1 174 ? -22.374 1.362 0.848 1.00 70.75 174 ARG A CA 1
ATOM 1418 C C . ARG A 1 174 ? -23.422 0.337 0.473 1.00 70.75 174 ARG A C 1
ATOM 1420 O O . ARG A 1 174 ? -23.154 -0.855 0.549 1.00 70.75 174 ARG A O 1
ATOM 1427 N N . ASP A 1 175 ? -24.602 0.804 0.083 1.00 71.19 175 ASP A N 1
ATOM 1428 C CA . ASP A 1 175 ? -25.673 -0.102 -0.324 1.00 71.19 175 ASP A CA 1
ATOM 1429 C C . ASP A 1 175 ? -25.348 -0.803 -1.655 1.00 71.19 175 ASP A C 1
ATOM 1431 O O . ASP A 1 175 ? -24.391 -0.453 -2.354 1.00 71.19 175 ASP A O 1
ATOM 1435 N N . ASP A 1 176 ? -26.147 -1.806 -2.016 1.00 71.62 176 ASP A N 1
ATOM 1436 C CA . ASP A 1 176 ? -25.968 -2.582 -3.253 1.00 71.62 176 ASP A CA 1
ATOM 1437 C C . ASP A 1 176 ? -26.142 -1.736 -4.527 1.00 71.62 176 ASP A C 1
ATOM 1439 O O . ASP A 1 176 ? -25.696 -2.123 -5.605 1.00 71.62 176 ASP A O 1
ATOM 1443 N N . GLN A 1 177 ? -26.764 -0.557 -4.414 1.00 59.25 177 GLN A N 1
ATOM 1444 C CA . GLN A 1 177 ? -26.883 0.415 -5.503 1.00 59.25 177 GLN A CA 1
ATOM 1445 C C . GLN A 1 177 ? -25.672 1.354 -5.578 1.00 59.25 177 GLN A C 1
ATOM 1447 O O . GLN A 1 177 ? -25.645 2.277 -6.391 1.00 59.25 177 GLN A O 1
ATOM 1452 N N . GLY A 1 178 ? -24.658 1.121 -4.741 1.00 54.06 178 GLY A N 1
ATOM 1453 C CA . GLY A 1 178 ? -23.429 1.893 -4.685 1.00 54.06 178 GLY A CA 1
ATOM 1454 C C . GLY A 1 178 ? -23.548 3.192 -3.893 1.00 54.06 178 GLY A C 1
ATOM 1455 O O . GLY A 1 178 ? -22.553 3.916 -3.817 1.00 54.06 178 GLY A O 1
ATOM 1456 N N . ARG A 1 179 ? -24.697 3.501 -3.276 1.00 58.97 179 ARG A N 1
ATOM 1457 C CA . ARG A 1 179 ? -24.880 4.738 -2.505 1.00 58.97 179 ARG A CA 1
ATOM 1458 C C . ARG A 1 179 ? -24.171 4.623 -1.166 1.00 58.97 179 ARG A C 1
ATOM 1460 O O . ARG A 1 179 ? -24.434 3.715 -0.380 1.00 58.97 179 ARG A O 1
ATOM 1467 N N . LEU A 1 180 ? -23.282 5.576 -0.902 1.00 61.91 180 LEU A N 1
ATOM 1468 C CA . LEU A 1 180 ? -22.568 5.672 0.363 1.00 61.91 180 LEU A CA 1
ATOM 1469 C C . LEU A 1 180 ? -23.416 6.449 1.375 1.00 61.91 180 LEU A C 1
ATOM 1471 O O . LEU A 1 180 ? -23.821 7.583 1.128 1.00 61.91 180 LEU A O 1
ATOM 1475 N N . SER A 1 181 ? -23.672 5.835 2.519 1.00 64.00 181 SER A N 1
ATOM 1476 C CA . SER A 1 181 ? -24.429 6.394 3.631 1.00 64.00 181 SER A CA 1
ATOM 1477 C C . SER A 1 181 ? -23.590 6.383 4.902 1.00 64.00 181 SER A C 1
ATOM 1479 O O . SER A 1 181 ? -22.711 5.538 5.093 1.00 64.00 181 SER A O 1
ATOM 1481 N N . LEU A 1 182 ? -23.858 7.354 5.769 1.00 69.44 182 LEU A N 1
ATOM 1482 C CA . LEU A 1 182 ? -23.193 7.489 7.054 1.00 69.44 182 LEU A CA 1
ATOM 1483 C C . LEU A 1 182 ? -24.109 6.990 8.147 1.00 69.44 182 LEU A C 1
ATOM 1485 O O . LEU A 1 182 ? -25.198 7.535 8.338 1.00 69.44 182 LEU A O 1
ATOM 1489 N N . GLN A 1 183 ? -23.619 6.048 8.940 1.00 65.56 183 GLN A N 1
ATOM 1490 C CA . GLN A 1 183 ? -24.167 5.867 10.269 1.00 65.56 183 GLN A CA 1
ATOM 1491 C C . GLN A 1 183 ? -23.330 6.692 11.240 1.00 65.56 183 GLN A C 1
ATOM 1493 O O . GLN A 1 183 ? -22.186 6.359 11.557 1.00 65.56 183 GLN A O 1
ATOM 1498 N N . HIS A 1 184 ? -23.912 7.801 11.706 1.00 54.47 184 HIS A N 1
ATOM 1499 C CA . HIS A 1 184 ? -23.335 8.556 12.808 1.00 54.47 184 HIS A CA 1
ATOM 1500 C C . HIS A 1 184 ? -23.224 7.623 14.011 1.00 54.47 184 HIS A C 1
ATOM 1502 O O . HIS A 1 184 ? -24.222 7.122 14.530 1.00 54.47 184 HIS A O 1
ATOM 1508 N N . ALA A 1 185 ? -21.989 7.387 14.443 1.00 49.19 185 ALA A N 1
ATOM 1509 C CA . ALA A 1 185 ? -21.662 6.618 15.626 1.00 49.19 185 ALA A CA 1
ATOM 1510 C C . ALA A 1 185 ? -22.095 7.403 16.875 1.00 49.19 185 ALA A C 1
ATOM 1512 O O . ALA A 1 185 ? -21.258 7.951 17.583 1.00 49.19 185 ALA A O 1
ATOM 1513 N N . GLN A 1 186 ? -23.400 7.474 17.152 1.00 42.09 186 GLN A N 1
ATOM 1514 C CA . GLN A 1 186 ? -23.911 8.141 18.346 1.00 42.09 186 GLN A CA 1
ATOM 1515 C C . GLN A 1 186 ? -23.289 7.506 19.587 1.00 42.09 186 GLN A C 1
ATOM 1517 O O . GLN A 1 186 ? -23.369 6.292 19.803 1.00 42.09 186 GLN A O 1
ATOM 1522 N N . TYR A 1 187 ? -22.611 8.333 20.369 1.00 44.94 187 TYR A N 1
ATOM 1523 C CA . TYR A 1 187 ? -21.962 7.945 21.603 1.00 44.94 187 TYR A CA 1
ATOM 1524 C C . TYR A 1 187 ? -22.528 8.791 22.737 1.00 44.94 187 TYR A C 1
ATOM 1526 O O . TYR A 1 187 ? -22.500 10.016 22.690 1.00 44.94 187 TYR A O 1
ATOM 1534 N N . SER A 1 188 ? -23.022 8.130 23.778 1.00 33.88 188 SER A N 1
ATOM 1535 C CA . SER A 1 188 ? -23.339 8.757 25.055 1.00 33.88 188 SER A CA 1
ATOM 1536 C C . SER A 1 188 ? -22.073 8.766 25.926 1.00 33.88 188 SER A C 1
ATOM 1538 O O . SER A 1 188 ? -21.684 7.720 26.455 1.00 33.88 188 SER A O 1
ATOM 1540 N N . GLY A 1 189 ? -21.414 9.926 2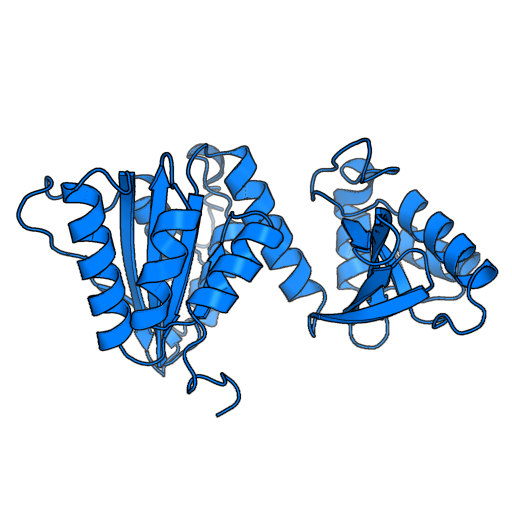6.056 1.00 40.53 189 GLY A N 1
ATOM 1541 C CA . GLY A 1 189 ? -20.327 10.152 27.035 1.00 40.53 189 GLY A CA 1
ATOM 1542 C C . GLY A 1 189 ? -19.058 10.871 26.540 1.00 40.53 189 GLY A C 1
ATOM 1543 O O . GLY A 1 189 ? -18.112 11.037 27.294 1.00 40.53 189 GLY A O 1
ATOM 1544 N N . LEU A 1 190 ? -18.996 11.239 25.264 1.00 41.62 190 LEU A N 1
ATOM 1545 C CA . LEU A 1 190 ? -17.945 11.981 24.551 1.00 41.62 190 LEU A CA 1
ATOM 1546 C C . LEU A 1 190 ? -18.852 12.973 23.869 1.00 41.62 190 LEU A C 1
ATOM 1548 O O . LEU A 1 190 ? -19.848 12.563 23.264 1.00 41.62 190 LEU A O 1
ATOM 1552 N N . LYS A 1 191 ? -18.587 14.257 24.077 1.00 36.41 191 LYS A N 1
ATOM 1553 C CA . LYS A 1 191 ? -19.386 15.330 23.489 1.00 36.41 191 LYS A CA 1
ATOM 1554 C C . LYS A 1 191 ? -19.698 14.978 22.034 1.00 36.41 191 LYS A C 1
ATOM 1556 O O . LYS A 1 191 ? -18.864 14.361 21.371 1.00 36.41 191 LYS A O 1
ATOM 1561 N N . GLU A 1 192 ? -20.886 15.363 21.577 1.00 37.69 192 GLU A N 1
ATOM 1562 C CA . GLU A 1 192 ? -21.540 15.066 20.284 1.00 37.69 192 GLU A CA 1
ATOM 1563 C C . GLU A 1 192 ? -20.682 15.338 19.016 1.00 37.69 192 GLU A C 1
ATOM 1565 O O . GLU A 1 192 ? -21.133 15.187 17.888 1.00 37.69 192 GLU A O 1
ATOM 1570 N N . THR A 1 193 ? -19.415 15.688 19.205 1.00 40.78 193 THR A N 1
ATOM 1571 C CA . THR A 1 193 ? -18.325 16.001 18.289 1.00 40.78 193 THR A CA 1
ATOM 1572 C C . THR A 1 193 ? -17.353 14.836 18.024 1.00 40.78 193 THR A C 1
ATOM 1574 O O . THR A 1 193 ? -16.294 15.072 17.458 1.00 40.78 193 THR A O 1
ATOM 1577 N N . ALA A 1 194 ? -17.638 13.588 18.430 1.00 45.16 194 ALA A N 1
ATOM 1578 C CA . ALA A 1 194 ? -16.733 12.440 18.199 1.00 45.16 194 ALA A CA 1
ATOM 1579 C C . ALA A 1 194 ? -16.667 11.957 16.730 1.00 45.16 194 ALA A C 1
ATOM 1581 O O . ALA A 1 194 ? -15.928 11.027 16.398 1.00 45.16 194 ALA A O 1
ATOM 1582 N N . VAL A 1 195 ? -17.379 12.630 15.824 1.00 50.38 195 VAL A N 1
ATOM 1583 C CA . VAL A 1 195 ? -16.865 12.814 14.467 1.00 50.38 195 VAL A CA 1
ATOM 1584 C C . VAL A 1 195 ? -15.732 13.833 14.594 1.00 50.38 195 VAL A C 1
ATOM 1586 O O . VAL A 1 195 ? -15.954 15.034 14.458 1.00 50.38 195 VAL A O 1
ATOM 1589 N N . GLY A 1 196 ? -14.527 13.364 14.935 1.00 53.03 196 GLY A N 1
ATOM 1590 C CA . GLY A 1 196 ? -13.342 14.220 14.955 1.00 53.03 196 GLY A CA 1
ATOM 1591 C C . GLY A 1 196 ? -13.252 15.020 13.659 1.00 53.03 196 GLY A C 1
ATOM 1592 O O . GLY A 1 196 ? -13.673 14.526 12.608 1.00 53.03 196 GLY A O 1
ATOM 1593 N N . SER A 1 197 ? -12.717 16.241 13.720 1.00 58.28 197 SER A N 1
ATOM 1594 C CA . SER A 1 197 ? -12.605 17.141 12.560 1.00 58.28 197 SER A CA 1
ATOM 1595 C C . SER A 1 197 ? -12.090 16.417 11.315 1.00 58.28 197 SER A C 1
ATOM 1597 O O . SER A 1 197 ? -12.618 16.625 10.233 1.00 58.28 197 SER A O 1
ATOM 1599 N N . ILE A 1 198 ? -11.147 15.490 11.484 1.00 59.53 198 ILE A N 1
ATOM 1600 C CA . ILE A 1 198 ? -10.557 14.691 10.409 1.00 59.53 198 ILE A CA 1
ATOM 1601 C C . ILE A 1 198 ? -11.546 13.665 9.831 1.00 59.53 198 ILE A C 1
ATOM 1603 O O . ILE A 1 198 ? -11.743 13.614 8.623 1.00 59.53 198 ILE A O 1
ATOM 1607 N N . ALA A 1 199 ? -12.217 12.875 10.672 1.00 62.75 199 ALA A N 1
ATOM 1608 C CA . ALA A 1 199 ? -13.225 11.896 10.254 1.00 62.75 199 ALA A CA 1
ATOM 1609 C C . ALA A 1 199 ? -14.411 12.560 9.528 1.00 62.75 199 ALA A C 1
ATOM 1611 O O . ALA A 1 199 ? -14.855 12.095 8.478 1.00 62.75 199 ALA A O 1
ATOM 1612 N N . GLY A 1 200 ? -14.899 13.677 10.071 1.00 58.56 200 GLY A N 1
ATOM 1613 C CA . GLY A 1 200 ? -15.991 14.450 9.478 1.00 58.56 200 GLY A CA 1
ATOM 1614 C C . GLY A 1 200 ? -15.587 15.136 8.187 1.00 58.56 200 GLY A C 1
ATOM 1615 O O . GLY A 1 200 ? -16.383 15.192 7.253 1.00 58.56 200 GLY A O 1
ATOM 1616 N N . LEU A 1 201 ? -14.342 15.602 8.107 1.00 62.94 201 LEU A N 1
ATOM 1617 C CA . LEU A 1 201 ? -13.800 16.186 6.895 1.00 62.94 201 LEU A CA 1
ATOM 1618 C C . LEU A 1 201 ? -13.611 15.122 5.812 1.00 62.94 201 LEU A C 1
ATOM 1620 O O . LEU A 1 201 ? -14.108 15.336 4.720 1.00 62.94 201 LEU A O 1
ATOM 1624 N N . LEU A 1 202 ? -13.038 13.951 6.118 1.00 63.00 202 LEU A N 1
ATOM 1625 C CA . LEU A 1 202 ? -12.945 12.820 5.180 1.00 63.00 202 LEU A CA 1
ATOM 1626 C C . LEU A 1 202 ? -14.299 12.472 4.567 1.00 63.00 202 LEU A C 1
ATOM 1628 O O . LEU A 1 202 ? -14.441 12.322 3.358 1.00 63.00 202 LEU A O 1
ATOM 1632 N N . VAL A 1 203 ? -15.309 12.372 5.418 1.00 61.22 203 VAL A N 1
ATOM 1633 C CA . VAL A 1 203 ? -16.678 12.070 5.021 1.00 61.22 203 VAL A CA 1
ATOM 1634 C C . VAL A 1 203 ? -17.317 13.196 4.217 1.00 61.22 203 VAL A C 1
ATOM 1636 O O . VAL A 1 203 ? -17.953 12.934 3.198 1.00 61.22 203 VAL A O 1
ATOM 1639 N N . GLY A 1 204 ? -17.157 14.444 4.658 1.00 59.00 204 GLY A N 1
ATOM 1640 C CA . GLY A 1 204 ? -17.616 15.609 3.915 1.00 59.00 204 GLY A CA 1
ATOM 1641 C C . GLY A 1 204 ? -17.006 15.603 2.519 1.00 59.00 204 GLY A C 1
ATOM 1642 O O . GLY A 1 204 ? -17.721 15.685 1.528 1.00 59.00 204 GLY A O 1
ATOM 1643 N N . SER A 1 205 ? -15.705 15.366 2.418 1.00 61.94 205 SER A N 1
ATOM 1644 C CA . SER A 1 205 ? -15.005 15.218 1.149 1.00 61.94 205 SER A CA 1
ATOM 1645 C C . SER A 1 205 ? -15.579 14.088 0.290 1.00 61.94 205 SER A C 1
ATOM 1647 O O . SER A 1 205 ? -15.816 14.304 -0.895 1.00 61.94 205 SER A O 1
ATOM 1649 N N . LEU A 1 206 ? -15.866 12.915 0.870 1.00 60.59 206 LEU A N 1
ATOM 1650 C CA . LEU A 1 206 ? -16.476 11.781 0.160 1.00 60.59 206 LEU A CA 1
ATOM 1651 C C . LEU A 1 206 ? -17.855 12.130 -0.422 1.00 60.59 206 LEU A C 1
ATOM 1653 O O . LEU A 1 206 ? -18.145 11.777 -1.564 1.00 60.59 206 LEU A O 1
ATOM 1657 N N . LEU A 1 207 ? -18.694 12.832 0.343 1.00 57.22 207 LEU A N 1
ATOM 1658 C CA . LEU A 1 207 ? -20.050 13.204 -0.072 1.00 57.22 207 LEU A CA 1
ATOM 1659 C C . LEU A 1 207 ? -20.088 14.404 -1.034 1.00 57.22 207 LEU A C 1
ATOM 1661 O O . LEU A 1 207 ? -20.993 14.488 -1.862 1.00 57.22 207 LEU A O 1
ATOM 1665 N N . PHE A 1 208 ? -19.124 15.327 -0.945 1.00 52.25 208 PHE A N 1
ATOM 1666 C CA . PHE A 1 208 ? -19.081 16.559 -1.744 1.00 52.25 208 PHE A CA 1
ATOM 1667 C C . PHE A 1 208 ? -18.252 16.452 -3.039 1.00 52.25 208 PHE A C 1
ATOM 1669 O O . PHE A 1 208 ? -18.231 17.406 -3.818 1.00 52.25 208 PHE A O 1
ATOM 1676 N N . HIS A 1 209 ? -17.581 15.326 -3.317 1.00 49.47 209 HIS A N 1
ATOM 1677 C CA . HIS A 1 209 ? -16.734 15.191 -4.508 1.00 49.47 209 HIS A CA 1
ATOM 1678 C C . HIS A 1 209 ? -17.563 14.943 -5.800 1.00 49.47 209 HIS A C 1
ATOM 1680 O O . HIS A 1 209 ? -18.131 13.860 -5.976 1.00 49.47 209 HIS A O 1
ATOM 1686 N N . PRO A 1 210 ? -17.575 15.864 -6.791 1.00 41.47 210 PRO A N 1
ATOM 1687 C CA . PRO A 1 210 ? -18.470 15.791 -7.961 1.00 41.47 210 PRO A CA 1
ATOM 1688 C C . PRO A 1 210 ? -18.215 14.593 -8.886 1.00 41.47 210 PRO A C 1
ATOM 1690 O O . PRO A 1 210 ? -19.143 14.022 -9.453 1.00 41.47 210 PRO A O 1
ATOM 1693 N N . VAL A 1 211 ? -16.947 14.184 -9.022 1.00 45.12 211 VAL A N 1
ATOM 1694 C CA . VAL A 1 211 ? -16.558 13.002 -9.818 1.00 45.12 211 VAL A CA 1
ATOM 1695 C C . VAL A 1 211 ? -17.016 11.700 -9.150 1.00 45.12 211 VAL A C 1
ATOM 1697 O O . VAL A 1 211 ? -17.356 10.749 -9.847 1.00 45.12 211 VAL A O 1
ATOM 1700 N N . LEU A 1 212 ? -17.081 11.668 -7.812 1.00 43.97 212 LEU A N 1
ATOM 1701 C CA . LEU A 1 212 ? -17.578 10.506 -7.076 1.00 43.97 212 LEU A CA 1
ATOM 1702 C C . LEU A 1 212 ? -19.104 10.419 -7.219 1.00 43.97 212 LEU A C 1
ATOM 1704 O O . LEU A 1 212 ? -19.610 9.339 -7.484 1.00 43.97 212 LEU A O 1
ATOM 1708 N N . GLY A 1 213 ? -19.831 11.545 -7.193 1.00 41.53 213 GLY A N 1
ATOM 1709 C CA . GLY A 1 213 ? -21.283 11.586 -7.442 1.00 41.53 213 GLY A CA 1
ATOM 1710 C C . GLY A 1 213 ? -21.718 10.988 -8.791 1.00 41.53 213 GLY A C 1
ATOM 1711 O O . GLY A 1 213 ? -22.734 10.300 -8.865 1.00 41.53 213 GLY A O 1
ATOM 1712 N N . ALA A 1 214 ? -20.913 11.166 -9.845 1.00 40.59 214 ALA A N 1
ATOM 1713 C CA . ALA A 1 214 ? -21.185 10.595 -11.168 1.00 40.59 214 ALA A CA 1
ATOM 1714 C C . ALA A 1 214 ? -20.970 9.067 -11.240 1.00 40.59 214 ALA A C 1
ATOM 1716 O O . ALA A 1 214 ? -21.645 8.396 -12.016 1.00 40.59 214 ALA A O 1
ATOM 1717 N N . ALA A 1 215 ? -20.076 8.509 -10.414 1.00 39.50 215 ALA A N 1
ATOM 1718 C CA . ALA A 1 215 ? -19.873 7.062 -10.270 1.00 39.50 215 ALA A CA 1
ATOM 1719 C C . ALA A 1 215 ? -20.801 6.419 -9.212 1.00 39.50 215 ALA A C 1
ATOM 1721 O O . ALA A 1 215 ? -20.910 5.197 -9.151 1.00 39.50 215 ALA A O 1
ATOM 1722 N N . LEU A 1 216 ? -21.466 7.239 -8.385 1.00 40.19 216 LEU A N 1
ATOM 1723 C CA . LEU A 1 216 ? -22.344 6.860 -7.266 1.00 40.19 216 LEU A CA 1
ATOM 1724 C C . LEU A 1 216 ? -23.852 6.916 -7.595 1.00 40.19 216 LEU A C 1
ATOM 1726 O O . LEU A 1 216 ? -24.677 6.684 -6.714 1.00 40.19 216 LEU A O 1
ATOM 1730 N N . GLY A 1 217 ? -24.235 7.203 -8.845 1.00 34.91 217 GLY A N 1
ATOM 1731 C CA . GLY A 1 217 ? -25.604 6.979 -9.325 1.00 34.91 217 GLY A CA 1
ATOM 1732 C C . GLY A 1 217 ? -26.683 7.967 -8.856 1.00 34.91 217 GLY A C 1
ATOM 1733 O O . GLY A 1 217 ? -27.858 7.609 -8.872 1.00 34.91 217 GLY A O 1
ATOM 1734 N N . THR A 1 218 ? -26.352 9.211 -8.488 1.00 37.44 218 THR A N 1
ATOM 1735 C CA . THR A 1 218 ? -27.367 10.257 -8.242 1.00 37.44 218 THR A CA 1
ATOM 1736 C C . THR A 1 218 ? -27.378 11.322 -9.341 1.00 37.44 218 THR A C 1
ATOM 1738 O O . THR A 1 218 ? -26.530 12.210 -9.418 1.00 37.44 218 THR A O 1
ATOM 1741 N N . VAL A 1 219 ? -28.413 11.284 -10.185 1.00 38.97 219 VAL A N 1
ATOM 1742 C CA . VAL A 1 219 ? -28.806 12.417 -11.034 1.00 38.97 219 VAL A CA 1
ATOM 1743 C C . VAL A 1 219 ? -29.539 13.439 -10.161 1.00 38.97 219 VAL A C 1
ATOM 1745 O O . VAL A 1 219 ? -30.756 13.504 -10.190 1.00 38.97 219 VAL A O 1
ATOM 1748 N N . THR A 1 220 ? -28.812 14.228 -9.370 1.00 35.41 220 THR A N 1
ATOM 1749 C CA . THR A 1 220 ? -29.263 15.544 -8.868 1.00 35.41 220 THR A CA 1
ATOM 1750 C C . THR A 1 220 ? -28.052 16.307 -8.335 1.00 35.41 220 THR A C 1
ATOM 1752 O O . THR A 1 220 ? -27.620 16.075 -7.210 1.00 35.41 220 THR A O 1
ATOM 1755 N N . GLY A 1 221 ? -27.494 17.213 -9.145 1.00 34.53 221 GLY A N 1
ATOM 1756 C CA . GLY A 1 221 ? -26.399 18.088 -8.703 1.00 34.53 221 GLY A CA 1
ATOM 1757 C C . GLY A 1 221 ? -25.507 18.701 -9.787 1.00 34.53 221 GLY A C 1
ATOM 1758 O O . GLY A 1 221 ? -24.562 19.407 -9.452 1.00 34.53 221 GLY A O 1
ATOM 1759 N N . ALA A 1 222 ? -25.795 18.503 -11.078 1.00 33.88 222 ALA A N 1
ATOM 1760 C CA . ALA A 1 222 ? -24.994 19.043 -12.186 1.00 33.88 222 ALA A CA 1
ATOM 1761 C C . ALA A 1 222 ? -24.976 20.590 -12.311 1.00 33.88 222 ALA A C 1
ATOM 1763 O O . ALA A 1 222 ? -24.435 21.115 -13.279 1.00 33.88 222 ALA A O 1
ATOM 1764 N N . ALA A 1 223 ? -25.515 21.343 -11.346 1.00 35.91 223 ALA A N 1
ATOM 1765 C CA . ALA A 1 223 ? -25.547 22.808 -11.388 1.00 35.91 223 ALA A CA 1
ATOM 1766 C C . ALA A 1 223 ? -24.404 23.507 -10.615 1.00 35.91 223 ALA A C 1
ATOM 1768 O O . ALA A 1 223 ? -24.417 24.727 -10.496 1.00 35.91 223 ALA A O 1
ATOM 1769 N N . ALA A 1 224 ? -23.395 22.779 -10.122 1.00 36.06 224 ALA A N 1
ATOM 1770 C CA . ALA A 1 224 ? -22.209 23.375 -9.490 1.00 36.06 224 ALA A CA 1
ATOM 1771 C C . ALA A 1 224 ? -20.890 22.908 -10.138 1.00 36.06 224 ALA A C 1
ATOM 1773 O O . ALA A 1 224 ? -19.887 22.672 -9.466 1.00 36.06 224 ALA A O 1
ATOM 1774 N N . ALA A 1 225 ? -20.866 22.771 -11.466 1.00 35.88 225 ALA A N 1
ATOM 1775 C CA . ALA A 1 225 ? -19.622 22.601 -12.213 1.00 35.88 225 ALA A CA 1
ATOM 1776 C C . ALA A 1 225 ? -18.880 23.948 -12.273 1.00 35.88 225 ALA A C 1
ATOM 1778 O O . ALA A 1 225 ? -19.102 24.755 -13.170 1.00 35.88 225 ALA A O 1
ATOM 1779 N N . GLY A 1 226 ? -18.027 24.226 -11.285 1.00 35.81 226 GLY A N 1
ATOM 1780 C CA . GLY A 1 226 ? -17.220 25.451 -11.317 1.00 35.81 226 GLY A CA 1
ATOM 1781 C C . GLY A 1 226 ? -16.185 25.644 -10.213 1.00 35.81 226 GLY A C 1
ATOM 1782 O O . GLY A 1 226 ? -15.304 26.483 -10.371 1.00 35.81 226 GLY A O 1
ATOM 1783 N N . ARG A 1 227 ? -16.218 24.884 -9.111 1.00 37.31 227 ARG A N 1
ATOM 1784 C CA . ARG A 1 227 ? -15.187 24.987 -8.064 1.00 37.31 227 ARG A CA 1
ATOM 1785 C C . ARG A 1 227 ? -14.617 23.611 -7.737 1.00 37.31 227 ARG A C 1
ATOM 1787 O O . ARG A 1 227 ? -15.306 22.771 -7.171 1.00 37.31 227 ARG A O 1
ATOM 1794 N N . ARG A 1 228 ? -13.339 23.400 -8.074 1.00 43.31 228 ARG A N 1
ATOM 1795 C CA . ARG A 1 228 ? -12.500 22.384 -7.421 1.00 43.31 228 ARG A CA 1
ATOM 1796 C C . ARG A 1 228 ? -12.390 22.795 -5.955 1.00 43.31 228 ARG A C 1
ATOM 1798 O O . ARG A 1 228 ? -11.725 23.782 -5.652 1.00 43.31 228 ARG A O 1
ATOM 1805 N N . PHE A 1 229 ? -13.090 22.103 -5.066 1.00 39.72 229 PHE A N 1
ATOM 1806 C CA . PHE A 1 229 ? -12.874 22.265 -3.635 1.00 39.72 229 PHE A CA 1
ATOM 1807 C C . PHE A 1 229 ? -11.612 21.474 -3.282 1.00 39.72 229 PHE A C 1
ATOM 1809 O O . PHE A 1 229 ? -11.681 20.269 -3.096 1.00 39.72 229 PHE A O 1
ATOM 1816 N N . SER A 1 230 ? -10.456 22.142 -3.314 1.00 43.16 230 SER A N 1
ATOM 1817 C CA . SER A 1 230 ? -9.180 21.560 -2.884 1.00 43.16 230 SER A CA 1
ATOM 1818 C C . SER A 1 230 ? -9.165 21.511 -1.358 1.00 43.16 230 SER A C 1
ATOM 1820 O O . SER A 1 230 ? -9.105 22.555 -0.698 1.00 43.16 230 SER A O 1
ATOM 1822 N N . LEU A 1 231 ? -9.222 20.303 -0.793 1.00 47.28 231 LEU A N 1
ATOM 1823 C CA . LEU A 1 231 ? -9.215 20.075 0.659 1.00 47.28 231 LEU A CA 1
ATOM 1824 C C . LEU A 1 231 ? -7.803 20.125 1.259 1.00 47.28 231 LEU A C 1
ATOM 1826 O O . LEU A 1 231 ? -7.628 20.045 2.474 1.00 47.28 231 LEU A O 1
ATOM 1830 N N . SER A 1 232 ? -6.798 20.394 0.422 1.00 48.81 232 SER A N 1
ATOM 1831 C CA . SER A 1 232 ? -5.405 20.628 0.812 1.00 48.81 232 SER A CA 1
ATOM 1832 C C . SER A 1 232 ? -5.272 21.716 1.889 1.00 48.81 232 SER A C 1
ATOM 1834 O O . SER A 1 232 ? -4.391 21.647 2.738 1.00 48.81 232 SER A O 1
ATOM 1836 N N . HIS A 1 233 ? -6.186 22.693 1.896 1.00 39.25 233 HIS A N 1
ATOM 1837 C CA . HIS A 1 233 ? -6.221 23.811 2.847 1.00 39.25 233 HIS A CA 1
ATOM 1838 C C . HIS A 1 233 ? -6.584 23.395 4.282 1.00 39.25 233 HIS A C 1
ATOM 1840 O O . HIS A 1 233 ? -6.369 24.161 5.215 1.00 39.25 233 HIS A O 1
ATOM 1846 N N . VAL A 1 234 ? -7.136 22.194 4.456 1.00 39.59 234 VAL A N 1
ATOM 1847 C CA . VAL A 1 234 ? -7.535 21.612 5.746 1.00 39.59 234 VAL A CA 1
ATOM 1848 C C . VAL A 1 234 ? -6.792 20.300 6.037 1.00 39.59 234 VAL A C 1
ATOM 1850 O O . VAL A 1 234 ? -7.174 19.557 6.934 1.00 39.59 234 VAL A O 1
ATOM 1853 N N . GLY A 1 235 ? -5.708 20.030 5.297 1.00 47.19 235 GLY A N 1
ATOM 1854 C CA . GLY A 1 235 ? -4.776 18.923 5.549 1.00 47.19 235 GLY A CA 1
ATOM 1855 C C . GLY A 1 235 ? -5.195 17.559 4.993 1.00 47.19 235 GLY A C 1
ATOM 1856 O O . GLY A 1 235 ? -4.451 16.593 5.160 1.00 47.19 235 GLY A O 1
ATOM 1857 N N . ILE A 1 236 ? -6.344 17.463 4.314 1.00 53.62 236 ILE A N 1
ATOM 1858 C CA . ILE A 1 236 ? -6.843 16.214 3.725 1.00 53.62 236 ILE A CA 1
ATOM 1859 C C . ILE A 1 236 ? -6.612 16.210 2.222 1.00 53.62 236 ILE A C 1
ATOM 1861 O O . ILE A 1 236 ? -6.972 17.153 1.521 1.00 53.62 236 ILE A O 1
ATOM 1865 N N . ASP A 1 237 ? -6.020 15.126 1.734 1.00 59.06 237 ASP A N 1
ATOM 1866 C CA . ASP A 1 237 ? -5.735 14.965 0.319 1.00 59.06 237 ASP A CA 1
ATOM 1867 C C . ASP A 1 237 ? -6.956 14.439 -0.463 1.00 59.06 237 ASP A C 1
ATOM 1869 O O . ASP A 1 237 ? -7.577 13.438 -0.094 1.00 59.06 237 ASP A O 1
ATOM 1873 N N . ASP A 1 238 ? -7.304 15.120 -1.558 1.00 57.03 238 ASP A N 1
ATOM 1874 C CA . ASP A 1 238 ? -8.461 14.785 -2.400 1.00 57.03 238 ASP A CA 1
ATOM 1875 C C . ASP A 1 238 ? -8.337 13.385 -3.036 1.00 57.03 238 ASP A C 1
ATOM 1877 O O . ASP A 1 238 ? -9.344 12.720 -3.289 1.00 57.03 238 ASP A O 1
ATOM 1881 N N . GLU A 1 239 ? -7.118 12.916 -3.308 1.00 56.09 239 GLU A N 1
ATOM 1882 C CA . GLU A 1 239 ? -6.855 11.603 -3.894 1.00 56.09 239 GLU A CA 1
ATOM 1883 C C . GLU A 1 239 ? -7.005 10.492 -2.851 1.00 56.09 239 GLU A C 1
ATOM 1885 O O . GLU A 1 239 ? -7.619 9.464 -3.140 1.00 56.09 239 GLU A O 1
ATOM 1890 N N . PHE A 1 240 ? -6.565 10.735 -1.609 1.00 59.81 240 PHE A N 1
ATOM 1891 C CA . PHE A 1 240 ? -6.835 9.845 -0.473 1.00 59.81 240 PHE A CA 1
ATOM 1892 C C . PHE A 1 240 ? -8.345 9.567 -0.329 1.00 59.81 240 PHE A C 1
ATOM 1894 O O . PHE A 1 240 ? -8.779 8.417 -0.210 1.00 59.81 240 PHE A O 1
ATOM 1901 N N . VAL A 1 241 ? -9.163 10.620 -0.412 1.00 60.56 241 VAL A N 1
ATOM 1902 C CA . VAL A 1 241 ? -10.629 10.539 -0.311 1.00 60.56 241 VAL A CA 1
ATOM 1903 C C . VAL A 1 241 ? -11.219 9.665 -1.424 1.00 60.56 241 VAL A C 1
ATOM 1905 O O . VAL A 1 241 ? -12.057 8.806 -1.153 1.00 60.56 241 VAL A O 1
ATOM 1908 N N . LYS A 1 242 ? -10.779 9.825 -2.678 1.00 59.09 242 LYS A N 1
ATOM 1909 C CA . LYS A 1 242 ? -11.281 8.998 -3.792 1.00 59.09 242 LYS A CA 1
ATOM 1910 C C . LYS A 1 242 ? -10.975 7.519 -3.601 1.00 59.09 242 LYS A C 1
ATOM 1912 O O . LYS A 1 242 ? -11.821 6.675 -3.880 1.00 59.09 242 LYS A O 1
ATOM 1917 N N . GLN A 1 243 ? -9.780 7.197 -3.129 1.00 60.41 243 GLN A N 1
ATOM 1918 C CA . GLN A 1 243 ? -9.373 5.808 -2.950 1.00 60.41 243 GLN A CA 1
ATOM 1919 C C . GLN A 1 243 ? -10.112 5.139 -1.803 1.00 60.41 243 GLN A C 1
ATOM 1921 O O . GLN A 1 243 ? -10.552 4.001 -1.946 1.00 60.41 243 GLN A O 1
ATOM 1926 N N . LEU A 1 244 ? -10.325 5.872 -0.707 1.00 63.53 244 LEU A N 1
ATOM 1927 C CA . LEU A 1 244 ? -11.195 5.433 0.374 1.00 63.53 244 LEU A CA 1
ATOM 1928 C C . LEU A 1 244 ? -12.606 5.110 -0.147 1.00 63.53 244 LEU A C 1
ATOM 1930 O O . LEU A 1 244 ? -13.171 4.080 0.216 1.00 63.53 244 LEU A O 1
ATOM 1934 N N . ALA A 1 245 ? -13.149 5.937 -1.047 1.00 61.44 245 ALA A N 1
ATOM 1935 C CA . ALA A 1 245 ? -14.441 5.680 -1.688 1.00 61.44 245 ALA A CA 1
ATOM 1936 C C . ALA A 1 245 ? -14.440 4.404 -2.548 1.00 61.44 245 ALA A C 1
ATOM 1938 O O . ALA A 1 245 ? -15.415 3.654 -2.546 1.00 61.44 245 ALA A O 1
ATOM 1939 N N . CYS A 1 246 ? -13.361 4.164 -3.297 1.00 60.22 246 CYS A N 1
ATOM 1940 C CA . CYS A 1 246 ? -13.217 2.983 -4.148 1.00 60.22 246 CYS A CA 1
ATOM 1941 C C . CYS A 1 246 ? -13.014 1.692 -3.343 1.00 60.22 246 CYS A C 1
ATOM 1943 O O . CYS A 1 246 ? -13.458 0.635 -3.784 1.00 60.22 246 CYS A O 1
ATOM 1945 N N . ALA A 1 247 ? -12.376 1.772 -2.174 1.00 63.41 247 ALA A N 1
ATOM 1946 C CA . ALA A 1 247 ? -12.089 0.615 -1.332 1.00 63.41 247 ALA A CA 1
ATOM 1947 C C . ALA A 1 247 ? -13.339 0.052 -0.629 1.00 63.41 247 ALA A C 1
ATOM 1949 O O . ALA A 1 247 ? -13.388 -1.137 -0.320 1.00 63.41 247 ALA A O 1
ATOM 1950 N N . VAL A 1 248 ? -14.365 0.880 -0.390 1.00 67.56 248 VAL A N 1
ATOM 1951 C CA . VAL A 1 248 ? -15.660 0.424 0.141 1.00 67.56 248 VAL A CA 1
ATOM 1952 C C . VAL A 1 248 ? -16.542 -0.026 -1.027 1.00 67.56 248 VAL A C 1
ATOM 1954 O O . VAL A 1 248 ? -17.143 0.794 -1.727 1.00 67.56 248 VAL A O 1
ATOM 1957 N N . LEU A 1 249 ? -16.606 -1.336 -1.272 1.00 67.19 249 LEU A N 1
ATOM 1958 C CA . LEU A 1 249 ? -17.417 -1.908 -2.354 1.00 67.19 249 LEU A CA 1
ATOM 1959 C C . LEU A 1 249 ? -18.925 -1.839 -2.027 1.00 67.19 249 LEU A C 1
ATOM 1961 O O . LEU A 1 249 ? -19.291 -1.710 -0.857 1.00 67.19 249 LEU A O 1
ATOM 1965 N N . PRO A 1 250 ? -19.818 -1.903 -3.035 1.00 70.88 250 PRO A N 1
ATOM 1966 C CA . PRO A 1 250 ? -21.257 -2.042 -2.802 1.00 70.88 250 PRO A CA 1
ATOM 1967 C C . PRO A 1 250 ? -21.586 -3.251 -1.912 1.00 70.88 250 PRO A C 1
ATOM 1969 O O . PRO A 1 250 ? -20.945 -4.296 -2.025 1.00 70.88 250 PRO A O 1
ATOM 1972 N N . GLY A 1 251 ? -22.568 -3.094 -1.026 1.00 71.75 251 GLY A N 1
ATOM 1973 C CA . GLY A 1 251 ? -22.982 -4.110 -0.052 1.00 71.75 251 GLY A CA 1
ATOM 1974 C C . GLY A 1 251 ? -22.047 -4.255 1.158 1.00 71.75 251 GLY A C 1
ATOM 1975 O O . GLY A 1 251 ? -22.169 -5.220 1.912 1.00 71.75 251 GLY A O 1
ATOM 1976 N N . MET A 1 252 ? -21.091 -3.336 1.354 1.00 78.69 252 MET A N 1
ATOM 1977 C CA . MET A 1 252 ? -20.130 -3.387 2.461 1.00 78.69 252 MET A CA 1
ATOM 1978 C C . MET A 1 252 ? -20.344 -2.289 3.501 1.00 78.69 252 MET A C 1
ATOM 1980 O O . MET A 1 252 ? -20.750 -1.158 3.217 1.00 78.69 252 MET A O 1
ATOM 1984 N N . TRP A 1 253 ? -19.957 -2.630 4.723 1.00 85.62 253 TRP A N 1
ATOM 1985 C CA . TRP A 1 253 ? -19.806 -1.729 5.852 1.00 85.62 253 TRP A CA 1
ATOM 1986 C C . TRP A 1 253 ? -18.323 -1.460 6.075 1.00 85.62 253 TRP A C 1
ATOM 1988 O O . TRP A 1 253 ? -17.509 -2.369 5.932 1.00 85.62 253 TRP A O 1
ATOM 1998 N N . ALA A 1 254 ? -17.958 -0.236 6.450 1.00 84.94 254 ALA A N 1
ATOM 1999 C CA . ALA A 1 254 ? -16.585 0.095 6.806 1.00 84.94 254 ALA A CA 1
ATOM 2000 C C . ALA A 1 254 ? -16.510 0.990 8.044 1.00 84.94 254 ALA A C 1
ATOM 2002 O O . ALA A 1 254 ? -17.182 2.015 8.131 1.00 84.94 254 ALA A O 1
ATOM 2003 N N . LEU A 1 255 ? -15.654 0.618 8.991 1.00 86.06 255 LEU A N 1
ATOM 2004 C CA . LEU A 1 255 ? -15.236 1.468 10.095 1.00 86.06 255 LEU A CA 1
ATOM 2005 C C . LEU A 1 255 ? -14.042 2.302 9.648 1.00 86.06 255 LEU A C 1
ATOM 2007 O O . LEU A 1 255 ? -12.994 1.737 9.338 1.00 86.06 255 LEU A O 1
ATOM 2011 N N . VAL A 1 256 ? -14.173 3.625 9.670 1.00 82.19 256 VAL A N 1
ATOM 2012 C CA . VAL A 1 256 ? -13.021 4.528 9.576 1.00 82.19 256 VAL A CA 1
ATOM 2013 C C . VAL A 1 256 ? -12.704 5.009 10.982 1.00 82.19 256 VAL A C 1
ATOM 2015 O O . VAL A 1 256 ? -13.577 5.546 11.665 1.00 82.19 256 VAL A O 1
ATOM 2018 N N . VAL A 1 257 ? -11.466 4.815 11.422 1.00 81.56 257 VAL A N 1
ATOM 2019 C CA . VAL A 1 257 ? -10.993 5.258 12.733 1.00 81.56 257 VAL A CA 1
ATOM 2020 C C . VAL A 1 257 ? -9.625 5.916 12.612 1.00 81.56 257 VAL A C 1
ATOM 2022 O O . VAL A 1 257 ? -8.734 5.426 11.918 1.00 81.56 257 VAL A O 1
ATOM 2025 N N . VAL A 1 258 ? -9.481 7.046 13.295 1.00 79.88 258 VAL A N 1
ATOM 2026 C CA . VAL A 1 258 ? -8.242 7.805 13.431 1.00 79.88 258 VAL A CA 1
ATOM 2027 C C . VAL A 1 258 ? -7.786 7.689 14.877 1.00 79.88 258 VAL A C 1
ATOM 2029 O O . VAL A 1 258 ? -8.521 8.068 15.792 1.00 79.88 258 VAL A O 1
ATOM 2032 N N . LEU A 1 259 ? -6.594 7.134 15.076 1.00 78.44 259 LEU A N 1
ATOM 2033 C CA . LEU A 1 259 ? -6.016 6.874 16.388 1.00 78.44 259 LEU A CA 1
ATOM 2034 C C . LEU A 1 259 ? -4.723 7.660 16.579 1.00 78.44 259 LEU A C 1
ATOM 2036 O O . LEU A 1 259 ? -3.799 7.538 15.774 1.00 78.44 259 LEU A O 1
ATOM 2040 N N . ARG A 1 260 ? -4.616 8.381 17.690 1.00 74.62 260 ARG A N 1
ATOM 2041 C CA . ARG A 1 260 ? -3.362 8.963 18.166 1.00 74.62 260 ARG A CA 1
ATOM 2042 C C . ARG A 1 260 ? -2.647 7.956 19.071 1.00 74.62 260 ARG A C 1
ATOM 2044 O O . ARG A 1 260 ? -3.290 7.188 19.783 1.00 74.62 260 ARG A O 1
ATOM 2051 N N . HIS A 1 261 ? -1.313 7.932 19.034 1.00 64.25 261 HIS A N 1
ATOM 2052 C CA . HIS A 1 261 ? -0.481 7.092 19.913 1.00 64.25 261 HIS A CA 1
ATOM 2053 C C . HIS A 1 261 ? -0.941 5.622 20.007 1.00 64.25 261 HIS A C 1
ATOM 2055 O O . HIS A 1 261 ? -1.000 5.036 21.088 1.00 64.25 261 HIS A O 1
ATOM 2061 N N . ALA A 1 262 ? -1.281 5.003 18.874 1.00 59.84 262 ALA A N 1
ATOM 2062 C CA . ALA A 1 262 ? -1.744 3.623 18.880 1.00 59.84 262 ALA A CA 1
ATOM 2063 C C . ALA A 1 262 ? -0.592 2.668 19.230 1.00 59.84 262 ALA A C 1
ATOM 2065 O O . ALA A 1 262 ? 0.354 2.498 18.455 1.00 59.84 262 ALA A O 1
ATOM 2066 N N . LYS A 1 263 ? -0.698 1.950 20.353 1.00 64.81 263 LYS A N 1
ATOM 2067 C CA . LYS A 1 263 ? 0.091 0.731 20.571 1.00 64.81 263 LYS A CA 1
ATOM 2068 C C . LYS A 1 263 ? -0.480 -0.370 19.681 1.00 64.81 263 LYS A C 1
ATOM 2070 O O . LYS A 1 263 ? -1.200 -1.250 20.137 1.00 64.81 263 LYS A O 1
ATOM 2075 N N . VAL A 1 264 ? -0.154 -0.317 18.386 1.00 60.69 264 VAL A N 1
ATOM 2076 C CA . VAL A 1 264 ? -0.664 -1.232 17.344 1.00 60.69 264 VAL A CA 1
ATOM 2077 C C . VAL A 1 264 ? -0.581 -2.698 17.782 1.00 60.69 264 VAL A C 1
ATOM 2079 O O . VAL A 1 264 ? -1.491 -3.475 17.517 1.00 60.69 264 VAL A O 1
ATOM 2082 N N . LYS A 1 265 ? 0.480 -3.074 18.506 1.00 61.31 265 LYS A N 1
ATOM 2083 C CA . LYS A 1 265 ? 0.676 -4.430 19.033 1.00 61.31 265 LYS A CA 1
ATOM 2084 C C . LYS A 1 265 ? -0.467 -4.893 19.952 1.00 61.31 265 LYS A C 1
ATOM 2086 O O . LYS A 1 265 ? -0.904 -6.031 19.815 1.00 61.31 265 LYS A O 1
ATOM 2091 N N . ASP A 1 266 ? -0.968 -4.018 20.818 1.00 63.75 266 ASP A N 1
ATOM 2092 C CA . ASP A 1 266 ? -1.989 -4.351 21.820 1.00 63.75 266 ASP A CA 1
ATOM 2093 C C . ASP A 1 266 ? -3.387 -4.442 21.177 1.00 63.75 266 ASP A C 1
ATOM 2095 O O . ASP A 1 266 ? -4.225 -5.249 21.582 1.00 63.75 266 ASP A O 1
ATOM 2099 N N . MET A 1 267 ? -3.614 -3.683 20.097 1.00 66.25 267 MET A N 1
ATOM 2100 C CA . MET A 1 267 ? -4.836 -3.783 19.295 1.00 66.25 267 MET A CA 1
ATOM 2101 C C . MET A 1 267 ? -4.910 -5.095 18.508 1.00 66.25 267 MET A C 1
ATOM 2103 O O . MET A 1 267 ? -5.942 -5.765 18.490 1.00 66.25 267 MET A O 1
ATOM 2107 N N . VAL A 1 268 ? -3.810 -5.466 17.851 1.00 65.81 268 VAL A N 1
ATOM 2108 C CA . VAL A 1 268 ? -3.726 -6.600 16.917 1.00 65.81 268 VAL A CA 1
ATOM 2109 C C . VAL A 1 268 ? -4.207 -7.906 17.565 1.00 65.81 268 VAL A C 1
ATOM 2111 O O . VAL A 1 268 ? -4.993 -8.629 16.961 1.00 65.81 268 VAL A O 1
ATOM 2114 N N . GLU A 1 269 ? -3.832 -8.207 18.810 1.00 64.19 269 GLU A N 1
ATOM 2115 C CA . GLU A 1 269 ? -4.207 -9.477 19.457 1.00 64.19 269 GLU A CA 1
ATOM 2116 C C . GLU A 1 269 ? -5.701 -9.615 19.771 1.00 64.19 269 GLU A C 1
ATOM 2118 O O . GLU A 1 269 ? -6.245 -10.718 19.719 1.00 64.19 269 GLU A O 1
ATOM 2123 N N . THR A 1 270 ? -6.385 -8.513 20.064 1.00 65.00 270 THR A N 1
ATOM 2124 C CA . THR A 1 270 ? -7.819 -8.544 20.388 1.00 65.00 270 THR A CA 1
ATOM 2125 C C . THR A 1 270 ? -8.677 -8.407 19.136 1.00 65.00 270 THR A C 1
ATOM 2127 O O . THR A 1 270 ? -9.716 -9.058 19.037 1.00 65.00 270 THR A O 1
ATOM 2130 N N . LEU A 1 271 ? -8.204 -7.650 18.138 1.00 69.44 271 LEU A N 1
ATOM 2131 C CA . LEU A 1 271 ? -8.840 -7.549 16.823 1.00 69.44 271 LEU A CA 1
ATOM 2132 C C . LEU A 1 271 ? -8.945 -8.913 16.117 1.00 69.44 271 LEU A C 1
ATOM 2134 O O . LEU A 1 271 ? -9.900 -9.142 15.375 1.00 69.44 271 LEU A O 1
ATOM 2138 N N . ARG A 1 272 ? -8.051 -9.864 16.440 1.00 67.75 272 ARG A N 1
ATOM 2139 C CA . ARG A 1 272 ? -8.132 -11.267 15.983 1.00 67.75 272 ARG A CA 1
ATOM 2140 C C . ARG A 1 272 ? -9.463 -11.949 16.229 1.00 67.75 272 ARG A C 1
ATOM 2142 O O . ARG A 1 272 ? -9.857 -12.811 15.451 1.00 67.75 272 ARG A O 1
ATOM 2149 N N . LYS A 1 273 ? -10.132 -11.596 17.323 1.00 68.62 273 LYS A N 1
ATOM 2150 C CA . LYS A 1 273 ? -11.361 -12.265 17.757 1.00 68.62 273 LYS A CA 1
ATOM 2151 C C . LYS A 1 273 ? -12.614 -11.711 17.080 1.00 68.62 273 LYS A C 1
ATOM 2153 O O . LYS A 1 273 ? -13.665 -12.325 17.210 1.00 68.62 273 LYS A O 1
ATOM 2158 N N . ILE A 1 274 ? -12.508 -10.563 16.408 1.00 78.19 274 ILE A N 1
ATOM 2159 C CA . ILE A 1 274 ? -13.657 -9.841 15.849 1.00 78.19 274 ILE A CA 1
ATOM 2160 C C . ILE A 1 274 ? -13.767 -10.076 14.338 1.00 78.19 274 ILE A C 1
ATOM 2162 O O . ILE A 1 274 ? -14.860 -10.335 13.844 1.00 78.19 274 ILE A O 1
ATOM 2166 N N . GLY A 1 275 ? -12.639 -10.048 13.622 1.00 80.00 275 GLY A N 1
ATOM 2167 C CA . GLY A 1 275 ? -12.606 -10.194 12.164 1.00 80.00 275 GLY A CA 1
ATOM 2168 C C . GLY A 1 275 ? -12.668 -8.860 11.411 1.00 80.00 275 GLY A C 1
ATOM 2169 O O . GLY A 1 275 ? -12.519 -7.793 12.007 1.00 80.00 275 GLY A O 1
ATOM 2170 N N . GLY A 1 276 ? -12.873 -8.930 10.095 1.00 82.12 276 GLY A N 1
ATOM 2171 C CA . GLY A 1 276 ? -12.898 -7.788 9.176 1.00 82.12 276 GLY A CA 1
ATOM 2172 C C . GLY A 1 276 ? -11.698 -7.753 8.223 1.00 82.12 276 GLY A C 1
ATOM 2173 O O . GLY A 1 276 ? -10.725 -8.489 8.367 1.00 82.12 276 GLY A O 1
ATOM 2174 N N . THR A 1 277 ? -11.761 -6.883 7.220 1.00 80.81 277 THR A N 1
ATOM 2175 C CA . THR A 1 277 ? -10.725 -6.731 6.190 1.00 80.81 277 THR A CA 1
ATOM 2176 C C . THR A 1 277 ? -10.125 -5.336 6.264 1.00 80.81 277 THR A C 1
ATOM 2178 O O . THR A 1 277 ? -10.852 -4.349 6.197 1.00 80.81 277 THR A O 1
ATOM 2181 N N . VAL A 1 278 ? -8.800 -5.222 6.381 1.00 80.75 278 VAL A N 1
ATOM 2182 C CA . VAL A 1 278 ? -8.130 -3.915 6.265 1.00 80.75 278 VAL A CA 1
ATOM 2183 C C . VAL A 1 278 ? -8.244 -3.450 4.818 1.00 80.75 278 VAL A C 1
ATOM 2185 O O . VAL A 1 278 ? -7.643 -4.054 3.933 1.00 80.75 278 VAL A O 1
ATOM 2188 N N . LEU A 1 279 ? -9.019 -2.392 4.594 1.00 72.75 279 LEU A N 1
ATOM 2189 C CA . LEU A 1 279 ? -9.211 -1.779 3.282 1.00 72.75 279 LEU A CA 1
ATOM 2190 C C . LEU A 1 279 ? -8.137 -0.726 3.011 1.00 72.75 279 LEU A C 1
ATOM 2192 O O . LEU A 1 279 ? -7.542 -0.706 1.942 1.00 72.75 279 LEU A O 1
ATOM 2196 N N . VAL A 1 280 ? -7.884 0.140 3.995 1.00 72.56 280 VAL A N 1
ATOM 2197 C CA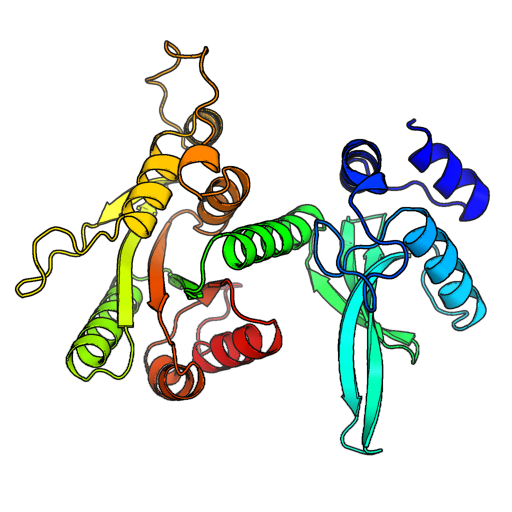 . VAL A 1 280 ? -6.890 1.218 3.920 1.00 72.56 280 VAL A CA 1
ATOM 2198 C C . VAL A 1 280 ? -6.274 1.408 5.301 1.00 72.56 280 VAL A C 1
ATOM 2200 O O . VAL A 1 280 ? -6.968 1.360 6.318 1.00 72.56 280 VAL A O 1
ATOM 2203 N N . THR A 1 281 ? -4.968 1.645 5.365 1.00 76.75 281 THR A N 1
ATOM 2204 C CA . THR A 1 281 ? -4.305 2.044 6.608 1.00 76.75 281 THR A CA 1
ATOM 2205 C C . THR A 1 281 ? -3.095 2.919 6.325 1.00 76.75 281 THR A C 1
ATOM 2207 O O . THR A 1 281 ? -2.435 2.760 5.301 1.00 76.75 281 THR A O 1
ATOM 2210 N N . SER A 1 282 ? -2.786 3.832 7.247 1.00 74.50 282 SER A N 1
ATOM 2211 C CA . SER A 1 282 ? -1.531 4.586 7.213 1.00 74.50 282 SER A CA 1
ATOM 2212 C C . SER A 1 282 ? -0.383 3.898 7.961 1.00 74.50 282 SER A C 1
ATOM 2214 O O . SER A 1 282 ? 0.673 4.492 8.149 1.00 74.50 282 SER A O 1
ATOM 2216 N N . LEU A 1 283 ? -0.550 2.646 8.407 1.00 71.50 283 LEU A N 1
ATOM 2217 C CA . LEU A 1 283 ? 0.540 1.882 9.014 1.00 71.50 283 LEU A CA 1
ATOM 2218 C C . LEU A 1 283 ? 1.609 1.473 7.995 1.00 71.50 283 LEU A C 1
ATOM 2220 O O . LEU A 1 283 ? 1.304 1.126 6.857 1.00 71.50 283 LEU A O 1
ATOM 2224 N N . SER A 1 284 ? 2.860 1.361 8.466 1.00 64.19 284 SER A N 1
ATOM 2225 C CA . SER A 1 284 ? 3.932 0.636 7.758 1.00 64.19 284 SER A CA 1
ATOM 2226 C C . SER A 1 284 ? 3.460 -0.714 7.225 1.00 64.19 284 SER A C 1
ATOM 2228 O O . SER A 1 284 ? 2.665 -1.372 7.887 1.00 64.19 284 SER A O 1
ATOM 2230 N N . LYS A 1 285 ? 4.008 -1.186 6.097 1.00 60.53 285 LYS A N 1
ATOM 2231 C CA . LYS A 1 285 ? 3.654 -2.495 5.517 1.00 60.53 285 LYS A CA 1
ATOM 2232 C C . LYS A 1 285 ? 3.730 -3.622 6.546 1.00 60.53 285 LYS A C 1
ATOM 2234 O O . LYS A 1 285 ? 2.804 -4.405 6.679 1.00 60.53 285 LYS A O 1
ATOM 2239 N N . ARG A 1 286 ? 4.780 -3.638 7.371 1.00 61.53 286 ARG A N 1
ATOM 2240 C CA . ARG A 1 286 ? 4.915 -4.592 8.482 1.00 61.53 286 ARG A CA 1
ATOM 2241 C C . ARG A 1 286 ? 3.795 -4.455 9.522 1.00 61.53 286 ARG A C 1
ATOM 2243 O O . ARG A 1 286 ? 3.359 -5.450 10.093 1.00 61.53 286 ARG A O 1
ATOM 2250 N N . GLY A 1 287 ? 3.373 -3.231 9.828 1.00 65.25 287 GLY A N 1
ATOM 2251 C CA . GLY A 1 287 ? 2.235 -2.956 10.706 1.00 65.25 287 GLY A CA 1
ATOM 2252 C C . GLY A 1 287 ? 0.904 -3.381 10.084 1.00 65.25 287 GLY A C 1
ATOM 2253 O O . GLY A 1 287 ? 0.108 -4.029 10.753 1.00 65.25 287 GLY A O 1
ATOM 2254 N N . GLU A 1 288 ? 0.703 -3.083 8.803 1.00 69.88 288 GLU A N 1
ATOM 2255 C CA . GLU A 1 288 ? -0.460 -3.483 8.015 1.00 69.88 288 GLU A CA 1
ATOM 2256 C C . GLU A 1 288 ? -0.563 -5.006 7.897 1.00 69.88 288 GLU A C 1
ATOM 2258 O O . GLU A 1 288 ? -1.615 -5.561 8.177 1.00 69.88 288 GLU A O 1
ATOM 2263 N N . GLU A 1 289 ? 0.519 -5.709 7.563 1.00 68.88 289 GLU A N 1
ATOM 2264 C CA . GLU A 1 289 ? 0.564 -7.173 7.506 1.00 68.88 289 GLU A CA 1
ATOM 2265 C C . GLU A 1 289 ? 0.229 -7.798 8.859 1.00 68.88 289 GLU A C 1
ATOM 2267 O O . GLU A 1 289 ? -0.550 -8.745 8.923 1.00 68.88 289 GLU A O 1
ATOM 2272 N N . ARG A 1 290 ? 0.762 -7.247 9.958 1.00 67.94 290 ARG A N 1
ATOM 2273 C CA . ARG A 1 290 ? 0.404 -7.684 11.317 1.00 67.94 290 ARG A CA 1
ATOM 2274 C C . ARG A 1 290 ? -1.073 -7.460 11.609 1.00 67.94 290 ARG A C 1
ATOM 2276 O O . ARG A 1 290 ? -1.706 -8.334 12.192 1.00 67.94 290 ARG A O 1
ATOM 2283 N N . LEU A 1 291 ? -1.614 -6.315 11.204 1.00 72.81 291 LEU A N 1
ATOM 2284 C CA . LEU A 1 291 ? -3.021 -5.979 11.386 1.00 72.81 291 LEU A CA 1
ATOM 2285 C C . LEU A 1 291 ? -3.936 -6.880 10.547 1.00 72.81 291 LEU A C 1
ATOM 2287 O O . LEU A 1 291 ? -4.905 -7.416 11.076 1.00 72.81 291 LEU A O 1
ATOM 2291 N N . ARG A 1 292 ? -3.603 -7.107 9.274 1.00 77.56 292 ARG A N 1
ATOM 2292 C CA . ARG A 1 292 ? -4.307 -8.028 8.372 1.00 77.56 292 ARG A CA 1
ATOM 2293 C C . ARG A 1 292 ? -4.258 -9.459 8.900 1.00 77.56 292 ARG A C 1
ATOM 2295 O O . ARG A 1 292 ? -5.291 -10.108 8.979 1.00 77.56 292 ARG A O 1
ATOM 2302 N N . ALA A 1 293 ? -3.084 -9.933 9.316 1.00 73.12 293 ALA A N 1
ATOM 2303 C CA . ALA A 1 293 ? -2.920 -11.259 9.908 1.00 73.12 293 ALA A CA 1
ATOM 2304 C C . ALA A 1 293 ? -3.687 -11.408 11.226 1.00 73.12 293 ALA A C 1
ATOM 2306 O O . ALA A 1 293 ? -4.104 -12.512 11.573 1.00 73.12 293 ALA A O 1
ATOM 2307 N N . ALA A 1 294 ? -3.876 -10.312 11.963 1.00 70.44 294 ALA A N 1
ATOM 2308 C CA . ALA A 1 294 ? -4.775 -10.318 13.095 1.00 70.44 294 ALA A CA 1
ATOM 2309 C C . ALA A 1 294 ? -6.231 -10.456 12.650 1.00 70.44 294 ALA A C 1
ATOM 2311 O O . ALA A 1 294 ? -6.907 -11.387 13.056 1.00 70.44 294 ALA A O 1
ATOM 2312 N N . LEU A 1 295 ? -6.716 -9.562 11.799 1.00 72.06 295 LEU A N 1
ATOM 2313 C CA . LEU A 1 295 ? -8.130 -9.514 11.425 1.00 72.06 295 LEU A CA 1
ATOM 2314 C C . LEU A 1 295 ? -8.585 -10.710 10.564 1.00 72.06 295 LEU A C 1
ATOM 2316 O O . LEU A 1 295 ? -9.778 -10.997 10.502 1.00 72.06 295 LEU A O 1
ATOM 2320 N N . ALA A 1 296 ? -7.657 -11.454 9.959 1.00 68.19 296 ALA A N 1
ATOM 2321 C CA . ALA A 1 296 ? -7.937 -12.713 9.279 1.00 68.19 296 ALA A CA 1
ATOM 2322 C C . ALA A 1 296 ? -8.364 -13.810 10.280 1.00 68.19 296 ALA A C 1
ATOM 2324 O O . ALA A 1 296 ? -7.545 -14.581 10.785 1.00 68.19 296 ALA A O 1
ATOM 2325 N N . SER A 1 297 ? -9.665 -13.902 10.560 1.00 52.66 297 SER A N 1
ATOM 2326 C CA . SER A 1 297 ? -10.267 -15.098 11.163 1.00 52.66 297 SER A CA 1
ATOM 2327 C C . SER A 1 297 ? -10.379 -16.233 10.126 1.00 52.66 297 SER A C 1
ATOM 2329 O O . SER A 1 297 ? -10.452 -15.959 8.924 1.00 52.66 297 SER A O 1
ATOM 2331 N N . PRO A 1 298 ? -10.408 -17.515 10.544 1.00 43.97 298 PRO A N 1
ATOM 2332 C CA . PRO A 1 298 ? -10.568 -18.654 9.639 1.00 43.97 298 PRO A CA 1
ATOM 2333 C C . PRO A 1 298 ? -11.999 -18.680 9.074 1.00 43.97 298 PRO A C 1
ATOM 2335 O O . PRO A 1 298 ? -12.869 -19.361 9.606 1.00 43.97 298 PRO A O 1
ATOM 2338 N N . GLY A 1 299 ? -12.268 -17.898 8.027 1.00 41.59 299 GLY A N 1
ATOM 2339 C CA . GLY A 1 299 ? -13.583 -17.884 7.379 1.00 41.59 299 GLY A CA 1
ATOM 2340 C C . GLY A 1 299 ? -13.858 -16.762 6.376 1.00 41.59 299 GLY A C 1
ATOM 2341 O O . GLY A 1 299 ? -14.783 -16.905 5.586 1.00 41.59 299 GLY A O 1
ATOM 2342 N N . SER A 1 300 ? -13.080 -15.677 6.343 1.00 41.78 300 SER A N 1
ATOM 2343 C CA . SER A 1 300 ? -13.296 -14.580 5.387 1.00 41.78 300 SER A CA 1
ATOM 2344 C C . SER A 1 300 ? -12.258 -14.605 4.262 1.00 41.78 300 SER A C 1
ATOM 2346 O O . SER A 1 300 ? -11.293 -13.841 4.275 1.00 41.78 300 SER A O 1
ATOM 2348 N N . ASP A 1 301 ? -12.451 -15.500 3.289 1.00 36.97 301 ASP A N 1
ATOM 2349 C CA . ASP A 1 301 ? -11.886 -15.316 1.948 1.00 36.97 301 ASP A CA 1
ATOM 2350 C C . ASP A 1 301 ? -12.768 -14.293 1.210 1.00 36.97 301 ASP A C 1
ATOM 2352 O O . ASP A 1 301 ? -13.962 -14.543 1.032 1.00 36.97 301 ASP A O 1
ATOM 2356 N N . PRO A 1 302 ? -12.236 -13.140 0.769 1.00 40.03 302 PRO A N 1
ATOM 2357 C CA . PRO A 1 302 ? -12.996 -12.190 -0.042 1.00 40.03 302 PRO A CA 1
ATOM 2358 C C . PRO A 1 302 ? -13.359 -12.732 -1.439 1.00 40.03 302 PRO A C 1
ATOM 2360 O O . PRO A 1 302 ? -14.048 -12.044 -2.187 1.00 40.03 302 PRO A O 1
ATOM 2363 N N . ARG A 1 303 ? -12.922 -13.950 -1.798 1.00 38.81 303 ARG A N 1
ATOM 2364 C CA . ARG A 1 303 ? -13.256 -14.646 -3.056 1.00 38.81 303 ARG A CA 1
ATOM 2365 C C . ARG A 1 303 ? -14.431 -15.633 -2.945 1.00 38.81 303 ARG A C 1
ATOM 2367 O O . ARG A 1 303 ? -14.570 -16.495 -3.812 1.00 38.81 303 ARG A O 1
ATOM 2374 N N . GLY A 1 304 ? -15.256 -15.500 -1.902 1.00 31.05 304 GLY A N 1
ATOM 2375 C CA . GLY A 1 304 ? -16.560 -16.164 -1.760 1.00 31.05 304 GLY A CA 1
ATOM 2376 C C . GLY A 1 304 ? -17.731 -15.283 -2.181 1.00 31.05 304 GLY A C 1
ATOM 2377 O O . GLY A 1 304 ? -17.881 -14.171 -1.606 1.00 31.05 304 GLY A O 1
#

pLDDT: mean 72.22, std 17.71, range [31.05, 97.69]

Radius of gyration: 20.93 Å; chains: 1; bounding box: 51×44×56 Å

Organism: NCBI:txid35837